Protein AF-A0A2Z4VC44-F1 (afdb_monomer_lite)

Secondary structure (DSSP, 8-state):
---------------------------------------S-----TTTTTTSTTSS----------BHHHH--SSSS-B-SS--TT-TTS-PPPPPPPPHHHHHHHHHT-STT----HHHHHHHHHSTTTHHHHHHHHHHTTT-SSSTT--HHHHHHHHHHHHHHTSHHIIIII-EE-SS-EE---BHHHHHHHHHTTSEEE--TT-SBTT-TTS---EEEEPTTS-EEE-S-S----B-S-HHHHHHHHHHHHHHHGGG--SSS-EEEEEE-TTS-EEEEEEETTEEEEEEE---SS---TTS--GGGGBSSHHHHTTS------

Sequence (326 aa):
MFLEIIMRASNITTLISVFCACAGAHPFLALSGAADNPSSGDRYTLGEDMLEKGKEGGNANVLATLHVNDCRHGNAGFNPFFKTEADDMCKLPHAPQMRKFDEAILGMCGDWGYIPSERDFLNVLDGSYATGAAQRIYDELNHEVFTADADFALFKEELAELWFGGNGAANVFCGVPSSEELRGMHFYGRYLEAQDKQWAGRNYDGLENADDWDFAPSIRFVIPGGGVSVSNKEEVEVDFSHADDIIIRATKAYKGLAPNLLYDEGKLCFYKSDDGHVYALVAAKDAIITFYPTMAPDPICASGANTVQCDCMNYLEGGKPTLRGH

Radius of gyration: 25.6 Å; chains: 1; bounding box: 107×71×58 Å

Structure (mmCIF, N/CA/C/O backbone):
data_AF-A0A2Z4VC44-F1
#
_entry.id   AF-A0A2Z4VC44-F1
#
loop_
_atom_site.group_PDB
_atom_site.id
_atom_site.type_symbol
_atom_site.label_atom_id
_atom_site.label_alt_id
_atom_site.label_comp_id
_atom_site.label_asym_id
_atom_site.label_entity_id
_atom_site.label_seq_id
_atom_site.pdbx_PDB_ins_code
_atom_site.Cartn_x
_atom_site.Cartn_y
_atom_site.Cartn_z
_atom_site.occupancy
_atom_site.B_iso_or_equiv
_atom_site.auth_seq_id
_atom_site.auth_comp_id
_atom_site.auth_asym_id
_atom_site.auth_atom_id
_atom_site.pdbx_PDB_model_num
ATOM 1 N N . MET A 1 1 ? -64.382 -21.518 -5.098 1.00 40.00 1 MET A N 1
ATOM 2 C CA . MET A 1 1 ? -64.003 -21.967 -6.454 1.00 40.00 1 MET A CA 1
ATOM 3 C C . MET A 1 1 ? -62.512 -22.301 -6.351 1.00 40.00 1 MET A C 1
ATOM 5 O O . MET A 1 1 ? -61.722 -21.376 -6.350 1.00 40.00 1 MET A O 1
ATOM 9 N N . PHE A 1 2 ? -62.125 -23.454 -5.776 1.00 32.41 2 PHE A N 1
ATOM 10 C CA . PHE A 1 2 ? -61.916 -24.767 -6.441 1.00 32.41 2 PHE A CA 1
ATOM 11 C C . PHE A 1 2 ? -61.133 -24.582 -7.760 1.00 32.41 2 PHE A C 1
ATOM 13 O O . PHE A 1 2 ? -61.608 -23.827 -8.595 1.00 32.41 2 PHE A O 1
ATOM 20 N N . LEU A 1 3 ? -59.966 -25.176 -8.038 1.00 34.38 3 LEU A N 1
ATOM 21 C CA . LEU A 1 3 ? -59.409 -26.492 -7.692 1.00 34.38 3 LEU A CA 1
ATOM 22 C C . LEU A 1 3 ? -57.897 -26.519 -8.067 1.00 34.38 3 LEU A C 1
ATOM 24 O O . LEU A 1 3 ? -57.489 -25.826 -8.997 1.00 34.38 3 LEU A O 1
ATOM 28 N N . GLU A 1 4 ? -57.107 -27.339 -7.366 1.00 43.75 4 GLU A N 1
ATOM 29 C CA . GLU A 1 4 ? -55.752 -27.830 -7.710 1.00 43.75 4 GLU A CA 1
ATOM 30 C C . GLU A 1 4 ? -55.694 -28.672 -9.006 1.00 43.75 4 GLU A C 1
ATOM 32 O O . GLU A 1 4 ? -56.692 -29.323 -9.290 1.00 43.75 4 GLU A O 1
ATOM 37 N N . ILE A 1 5 ? -54.512 -28.789 -9.658 1.00 41.84 5 ILE A N 1
ATOM 38 C CA . ILE A 1 5 ? -53.920 -29.996 -10.332 1.00 41.84 5 ILE A CA 1
ATOM 39 C C . ILE A 1 5 ? -52.384 -29.745 -10.429 1.00 41.84 5 ILE A C 1
ATOM 41 O O . ILE A 1 5 ? -51.995 -28.719 -10.975 1.00 41.84 5 ILE A O 1
ATOM 45 N N . ILE A 1 6 ? -51.454 -30.434 -9.738 1.00 36.91 6 ILE A N 1
ATOM 46 C CA . ILE A 1 6 ? -50.872 -31.807 -9.811 1.00 36.91 6 ILE A CA 1
ATOM 47 C C . ILE A 1 6 ? -49.852 -32.085 -10.954 1.00 36.91 6 ILE A C 1
ATOM 49 O O . ILE A 1 6 ? -50.203 -32.182 -12.122 1.00 36.91 6 ILE A O 1
ATOM 53 N N . MET A 1 7 ? -48.596 -32.307 -10.515 1.00 32.81 7 MET A N 1
ATOM 54 C CA . MET A 1 7 ? -47.512 -33.251 -10.903 1.00 32.81 7 MET A CA 1
ATOM 55 C C . MET A 1 7 ? -47.428 -33.935 -12.291 1.00 32.81 7 MET A C 1
ATOM 57 O O . MET A 1 7 ? -48.369 -34.603 -12.709 1.00 32.81 7 MET A O 1
ATOM 61 N N . ARG A 1 8 ? -46.188 -34.017 -12.829 1.00 30.70 8 ARG A N 1
ATOM 62 C CA . ARG A 1 8 ? -45.340 -35.235 -13.081 1.00 30.70 8 ARG A CA 1
ATOM 63 C C . ARG A 1 8 ? -44.176 -34.867 -14.036 1.00 30.70 8 ARG A C 1
ATOM 65 O O . ARG A 1 8 ? -44.416 -34.204 -15.030 1.00 30.70 8 ARG A O 1
ATOM 72 N N . ALA A 1 9 ? -42.893 -35.057 -13.711 1.00 31.06 9 ALA A N 1
ATOM 73 C CA . ALA A 1 9 ? -42.090 -36.279 -13.514 1.00 31.06 9 ALA A CA 1
ATOM 74 C C . ALA A 1 9 ? -41.486 -36.887 -14.811 1.00 31.06 9 ALA A C 1
ATOM 76 O O . ALA A 1 9 ? -42.209 -37.417 -15.646 1.00 31.06 9 ALA A O 1
ATOM 77 N N . SER A 1 10 ? -40.141 -36.875 -14.842 1.00 33.38 10 SER A N 1
ATOM 78 C CA . SER A 1 10 ? -39.202 -37.922 -15.308 1.00 33.38 10 SER A CA 1
ATOM 79 C C . SER A 1 10 ? -38.937 -38.170 -16.804 1.00 33.38 10 SER A C 1
ATOM 81 O O . SER A 1 10 ? -39.806 -38.635 -17.531 1.00 33.38 10 SER A O 1
ATOM 83 N N . ASN A 1 11 ? -37.666 -37.994 -17.208 1.00 33.44 11 ASN A N 1
ATOM 84 C CA . ASN A 1 11 ? -36.742 -39.027 -17.748 1.00 33.44 11 ASN A CA 1
ATOM 85 C C . ASN A 1 11 ? -35.469 -38.324 -18.275 1.00 33.44 11 ASN A C 1
ATOM 87 O O . ASN A 1 11 ? -35.548 -37.505 -19.179 1.00 33.44 11 ASN A O 1
ATOM 91 N N . ILE A 1 12 ? -34.316 -38.408 -17.600 1.00 36.62 12 ILE A N 1
ATOM 92 C CA . ILE A 1 12 ? -33.293 -39.474 -17.685 1.00 36.62 12 ILE A CA 1
ATOM 93 C C . ILE A 1 12 ? -32.890 -39.788 -19.132 1.00 36.62 12 ILE A C 1
ATOM 95 O O . ILE A 1 12 ? -33.549 -40.579 -19.800 1.00 36.62 12 ILE A O 1
ATOM 99 N N . THR A 1 13 ? -31.732 -39.284 -19.569 1.00 38.16 13 THR A N 1
ATOM 100 C CA . THR A 1 13 ? -30.778 -40.106 -20.328 1.00 38.16 13 THR A CA 1
ATOM 101 C C . THR A 1 13 ? -29.345 -39.643 -20.074 1.00 38.16 13 THR A C 1
ATOM 103 O O . THR A 1 13 ? -28.962 -38.504 -20.319 1.00 38.16 13 THR A O 1
ATOM 106 N N . THR A 1 14 ? -28.594 -40.584 -19.527 1.00 35.16 14 THR A N 1
ATOM 107 C CA . THR A 1 14 ? -27.170 -40.626 -19.222 1.00 35.16 14 THR A CA 1
ATOM 108 C C . THR A 1 14 ? -26.298 -40.407 -20.460 1.00 35.16 14 THR A C 1
ATOM 110 O O . THR A 1 14 ? -26.539 -41.034 -21.489 1.00 35.16 14 THR A O 1
ATOM 113 N N . LEU A 1 15 ? -25.212 -39.640 -20.329 1.00 35.59 15 LEU A N 1
ATOM 114 C CA . LEU A 1 15 ? -24.032 -39.807 -21.177 1.00 35.59 15 LEU A CA 1
ATOM 115 C C . LEU A 1 15 ? -22.769 -39.732 -20.317 1.00 35.59 15 LEU A C 1
ATOM 117 O O . LEU A 1 15 ? -22.448 -38.725 -19.693 1.00 35.59 15 LEU A O 1
ATOM 121 N N . ILE A 1 16 ? -22.131 -40.895 -20.251 1.00 34.81 16 ILE A N 1
ATOM 122 C CA . ILE A 1 16 ? -20.840 -41.200 -19.652 1.00 34.81 16 ILE A CA 1
ATOM 123 C C . ILE A 1 16 ? -19.754 -40.676 -20.591 1.00 34.81 16 ILE A C 1
ATOM 125 O O . ILE A 1 16 ? -19.719 -41.078 -21.751 1.00 34.81 16 ILE A O 1
ATOM 129 N N . SER A 1 17 ? -18.819 -39.885 -20.074 1.00 32.94 17 SER A N 1
ATOM 130 C CA . SER A 1 17 ? -17.450 -39.830 -20.603 1.00 32.94 17 SER A CA 1
ATOM 131 C C . SER A 1 17 ? -16.519 -39.267 -19.529 1.00 32.94 17 SER A C 1
ATOM 133 O O . SER A 1 17 ? -16.671 -38.130 -19.105 1.00 32.94 17 SER A O 1
ATOM 135 N N . VAL A 1 18 ? -15.783 -40.158 -18.864 1.00 34.31 18 VAL A N 1
ATOM 136 C CA . VAL A 1 18 ? -14.348 -40.442 -19.074 1.00 34.31 18 VAL A CA 1
ATOM 137 C C . VAL A 1 18 ? -13.471 -39.527 -18.215 1.00 34.31 18 VAL A C 1
ATOM 139 O O . VAL A 1 18 ? -13.274 -38.348 -18.484 1.00 34.31 18 VAL A O 1
ATOM 142 N N . PHE A 1 19 ? -12.949 -40.156 -17.163 1.00 31.17 19 PHE A N 1
ATOM 143 C CA . PHE A 1 19 ? -11.840 -39.717 -16.331 1.00 31.17 19 PHE A CA 1
ATOM 144 C C . PHE A 1 19 ? -10.609 -39.383 -17.179 1.00 31.17 19 PHE A C 1
ATOM 146 O O . PHE A 1 19 ? -10.161 -40.214 -17.967 1.00 31.17 19 PHE A O 1
ATOM 153 N N . CYS A 1 20 ? -9.987 -38.237 -16.908 1.00 29.16 20 CYS A N 1
ATOM 154 C CA . CYS A 1 20 ? -8.555 -38.067 -17.112 1.00 29.16 20 CYS A CA 1
ATOM 155 C C . CYS A 1 20 ? -7.969 -37.468 -15.832 1.00 29.16 20 CYS A C 1
ATOM 157 O O . CYS A 1 20 ? -8.062 -36.271 -15.575 1.00 29.16 20 CYS A O 1
ATOM 159 N N . ALA A 1 21 ? -7.439 -38.353 -14.991 1.00 30.67 21 ALA A N 1
ATOM 160 C CA . ALA A 1 21 ? -6.646 -38.007 -13.828 1.00 30.67 21 ALA A CA 1
ATOM 161 C C . ALA A 1 21 ? -5.206 -37.753 -14.289 1.00 30.67 21 ALA A C 1
ATOM 163 O O . ALA A 1 21 ? -4.555 -38.669 -14.785 1.00 30.67 21 ALA A O 1
ATOM 164 N N . CYS A 1 22 ? -4.704 -36.537 -14.087 1.00 30.64 22 CYS A N 1
ATOM 165 C CA . CYS A 1 22 ? -3.271 -36.271 -14.057 1.00 30.64 22 CYS A CA 1
ATOM 166 C C . CYS A 1 22 ? -2.916 -35.818 -12.644 1.00 30.64 22 CYS A C 1
ATOM 168 O O . CYS A 1 22 ? -3.163 -34.684 -12.244 1.00 30.64 22 CYS A O 1
ATOM 170 N N . ALA A 1 23 ? -2.378 -36.771 -11.888 1.00 30.30 23 ALA A N 1
ATOM 171 C CA . ALA A 1 23 ? -1.685 -36.545 -10.639 1.00 30.30 23 ALA A CA 1
ATOM 172 C C . ALA A 1 23 ? -0.322 -35.903 -10.939 1.00 30.30 23 ALA A C 1
ATOM 174 O O . ALA A 1 23 ? 0.477 -36.465 -11.684 1.00 30.30 23 ALA A O 1
ATOM 175 N N . GLY A 1 24 ? -0.062 -34.745 -10.339 1.00 28.56 24 GLY A N 1
ATOM 176 C CA . GLY A 1 24 ? 1.248 -34.106 -10.288 1.00 28.56 24 GLY A CA 1
ATOM 177 C C . GLY A 1 24 ? 1.549 -33.742 -8.842 1.00 28.56 24 GLY A C 1
ATOM 178 O O . GLY A 1 24 ? 1.269 -32.633 -8.406 1.00 28.56 24 GLY A O 1
ATOM 179 N N . ALA A 1 25 ? 2.040 -34.716 -8.080 1.00 29.72 25 ALA A N 1
ATOM 180 C CA . ALA A 1 25 ? 2.534 -34.512 -6.728 1.00 29.72 25 ALA A CA 1
ATOM 181 C C . ALA A 1 25 ? 3.952 -33.925 -6.794 1.00 29.72 25 ALA A C 1
ATOM 183 O O . ALA A 1 25 ? 4.864 -34.582 -7.293 1.00 29.72 25 ALA A O 1
ATOM 184 N N . HIS A 1 26 ? 4.147 -32.722 -6.254 1.00 30.89 26 HIS A N 1
ATOM 185 C CA . HIS A 1 26 ? 5.466 -32.215 -5.880 1.00 30.89 26 HIS A CA 1
ATOM 186 C C . HIS A 1 26 ? 5.566 -32.199 -4.349 1.00 30.89 26 HIS A C 1
ATOM 188 O O . HIS A 1 26 ? 4.771 -31.517 -3.702 1.00 30.89 26 HIS A O 1
ATOM 194 N N . PRO A 1 27 ? 6.512 -32.935 -3.741 1.00 33.22 27 PRO A N 1
ATOM 195 C CA . PRO A 1 27 ? 6.780 -32.817 -2.320 1.00 33.22 27 PRO A CA 1
ATOM 196 C C . PRO A 1 27 ? 7.730 -31.635 -2.094 1.00 33.22 27 PRO A C 1
ATOM 198 O O . PRO A 1 27 ? 8.921 -31.728 -2.383 1.00 33.22 27 PRO A O 1
ATOM 201 N N . PHE A 1 28 ? 7.218 -30.525 -1.559 1.00 29.72 28 PHE A N 1
ATOM 202 C CA . PHE A 1 28 ? 8.073 -29.532 -0.912 1.00 29.72 28 PHE A CA 1
ATOM 203 C C . PHE A 1 28 ? 8.353 -30.001 0.517 1.00 29.72 28 PHE A C 1
ATOM 205 O O . PHE A 1 28 ? 7.490 -29.974 1.394 1.00 29.72 28 PHE A O 1
ATOM 212 N N . LEU A 1 29 ? 9.574 -30.489 0.727 1.00 29.81 29 LEU A N 1
ATOM 213 C CA . LEU A 1 29 ? 10.145 -30.728 2.046 1.00 29.81 29 LEU A CA 1
ATOM 214 C C . LEU A 1 29 ? 10.390 -29.375 2.721 1.00 29.81 29 LEU A C 1
ATOM 216 O O . LEU A 1 29 ? 11.292 -28.634 2.337 1.00 29.81 29 LEU A O 1
ATOM 220 N N . ALA A 1 30 ? 9.587 -29.067 3.737 1.00 29.94 30 ALA A N 1
ATOM 221 C CA . ALA A 1 30 ? 9.857 -27.992 4.677 1.00 29.94 30 ALA A CA 1
ATOM 222 C C . ALA A 1 30 ? 10.962 -28.440 5.647 1.00 29.94 30 ALA A C 1
ATOM 224 O O . ALA A 1 30 ? 10.746 -29.301 6.499 1.00 29.94 30 ALA A O 1
ATOM 225 N N . LEU A 1 31 ? 12.153 -27.858 5.512 1.00 28.47 31 LEU A N 1
ATOM 226 C CA . LEU A 1 31 ? 13.179 -27.877 6.552 1.00 28.47 31 LEU A CA 1
ATOM 227 C C . LEU A 1 31 ? 12.937 -26.676 7.470 1.00 28.47 31 LEU A C 1
ATOM 229 O O . LEU A 1 31 ? 13.117 -25.525 7.081 1.00 28.47 31 LEU A O 1
ATOM 233 N N . SER A 1 32 ? 12.498 -26.964 8.693 1.00 30.59 32 SER A N 1
ATOM 234 C CA . SER A 1 32 ? 12.412 -26.010 9.794 1.00 30.59 32 SER A CA 1
ATOM 235 C C . SER A 1 32 ? 13.821 -25.677 10.296 1.00 30.59 32 SER A C 1
ATOM 237 O O . SER A 1 32 ? 14.414 -26.452 11.047 1.00 30.59 32 SER A O 1
ATOM 239 N N . GLY A 1 33 ? 14.354 -24.532 9.878 1.00 28.00 33 GLY A N 1
ATOM 240 C CA . GLY A 1 33 ? 15.462 -23.860 10.550 1.00 28.00 33 GLY A CA 1
ATOM 241 C C . GLY A 1 33 ? 14.900 -22.741 11.418 1.00 28.00 33 GLY A C 1
ATOM 242 O O . GLY A 1 33 ? 14.185 -21.879 10.912 1.00 28.00 33 GLY A O 1
ATOM 243 N N . ALA A 1 34 ? 15.176 -22.786 12.720 1.00 31.20 34 ALA A N 1
ATOM 244 C CA . ALA A 1 34 ? 14.928 -21.677 13.629 1.00 31.20 34 ALA A CA 1
ATOM 245 C C . ALA A 1 34 ? 15.697 -20.447 13.123 1.00 31.20 34 ALA A C 1
ATOM 247 O O . ALA A 1 34 ? 16.911 -20.520 12.948 1.00 31.20 34 ALA A O 1
ATOM 248 N N . ALA A 1 35 ? 14.983 -19.358 12.841 1.00 28.44 35 ALA A N 1
ATOM 249 C CA . ALA A 1 35 ? 15.584 -18.074 12.520 1.00 28.44 35 ALA A CA 1
ATOM 250 C C . ALA A 1 35 ? 15.482 -17.187 13.757 1.00 28.44 35 ALA A C 1
ATOM 252 O O . ALA A 1 35 ? 14.385 -16.879 14.231 1.00 28.44 35 ALA A O 1
ATOM 253 N N . ASP A 1 36 ? 16.650 -16.845 14.285 1.00 28.52 36 ASP A N 1
ATOM 254 C CA . ASP A 1 36 ? 16.833 -15.859 15.332 1.00 28.52 36 ASP A CA 1
ATOM 255 C C . ASP A 1 36 ? 16.303 -14.496 14.872 1.00 28.52 36 ASP A C 1
ATOM 257 O O . ASP A 1 36 ? 16.460 -14.090 13.722 1.00 28.52 36 ASP A O 1
ATOM 261 N N . ASN A 1 37 ? 15.646 -13.812 15.801 1.00 30.12 37 ASN A N 1
ATOM 262 C CA . ASN A 1 37 ? 15.009 -12.515 15.635 1.00 30.12 37 ASN A CA 1
ATOM 263 C C . ASN A 1 37 ? 16.099 -11.419 15.632 1.00 30.12 37 ASN A C 1
ATOM 265 O O . ASN A 1 37 ? 16.714 -11.219 16.686 1.00 30.12 37 ASN A O 1
ATOM 269 N N . PRO A 1 38 ? 16.389 -10.704 14.526 1.00 34.31 38 PRO A N 1
ATOM 270 C CA . PRO A 1 38 ? 17.278 -9.556 14.589 1.00 34.31 38 PRO A CA 1
ATOM 271 C C . PRO A 1 38 ? 16.508 -8.349 15.129 1.00 34.31 38 PRO A C 1
ATOM 273 O O . PRO A 1 38 ? 15.389 -8.048 14.716 1.00 34.31 38 PRO A O 1
ATOM 276 N N . SER A 1 39 ? 17.123 -7.674 16.096 1.00 28.97 39 SER A N 1
ATOM 277 C CA . SER A 1 39 ? 16.598 -6.479 16.743 1.00 28.97 39 SER A CA 1
ATOM 278 C C . SER A 1 39 ? 16.346 -5.348 15.748 1.00 28.97 39 SER A C 1
ATOM 280 O O . SER A 1 39 ? 17.209 -5.033 14.932 1.00 28.97 39 SER A O 1
ATOM 282 N N . SER A 1 40 ? 15.206 -4.682 15.919 1.00 35.50 40 SER A N 1
ATOM 283 C CA . SER A 1 40 ? 14.888 -3.343 15.419 1.00 35.50 40 SER A CA 1
ATOM 284 C C . SER A 1 40 ? 16.098 -2.398 15.493 1.00 35.50 40 SER A C 1
ATOM 286 O O . SER A 1 40 ? 16.564 -2.104 16.599 1.00 35.50 40 SER A O 1
ATOM 288 N N . GLY A 1 41 ? 16.607 -1.909 14.358 1.00 31.69 41 GLY A N 1
ATOM 289 C CA . GLY A 1 41 ? 17.767 -1.014 14.399 1.00 31.69 41 GLY A CA 1
ATOM 290 C C . GLY A 1 41 ? 18.224 -0.327 13.113 1.00 31.69 41 GLY A C 1
ATOM 291 O O . GLY A 1 41 ? 18.902 0.690 13.236 1.00 31.69 41 GLY A O 1
ATOM 292 N N . ASP A 1 42 ? 17.848 -0.783 11.917 1.00 29.92 42 ASP A N 1
ATOM 293 C CA . ASP A 1 42 ? 18.372 -0.170 10.690 1.00 29.92 42 ASP A CA 1
ATOM 294 C C . ASP A 1 42 ? 17.500 1.007 10.237 1.00 29.92 42 ASP A C 1
ATOM 296 O O . ASP A 1 42 ? 16.464 0.866 9.588 1.00 29.92 42 ASP A O 1
ATOM 300 N N . ARG A 1 43 ? 17.933 2.206 10.644 1.00 35.62 43 ARG A N 1
ATOM 301 C CA . ARG A 1 43 ? 17.433 3.493 10.155 1.00 35.62 43 ARG A CA 1
ATOM 302 C C . ARG A 1 43 ? 17.879 3.680 8.706 1.00 35.62 43 ARG A C 1
ATOM 304 O O . ARG A 1 43 ? 19.056 3.917 8.455 1.00 35.62 43 ARG A O 1
ATOM 311 N N . TYR A 1 44 ? 16.943 3.642 7.766 1.00 36.53 44 TYR A N 1
ATOM 312 C CA . TYR A 1 44 ? 17.177 4.116 6.404 1.00 36.53 44 TYR A CA 1
ATOM 313 C C . TYR A 1 44 ? 16.887 5.619 6.331 1.00 36.53 44 TYR A C 1
ATOM 315 O O . TYR A 1 44 ? 15.786 6.033 5.989 1.00 36.53 44 TYR A O 1
ATOM 323 N N . THR A 1 45 ? 17.875 6.454 6.655 1.00 34.19 45 THR A N 1
ATOM 324 C CA . THR A 1 45 ? 17.879 7.864 6.243 1.00 34.19 45 THR A CA 1
ATOM 325 C C . THR A 1 45 ? 18.623 7.963 4.914 1.00 34.19 45 THR A C 1
ATOM 327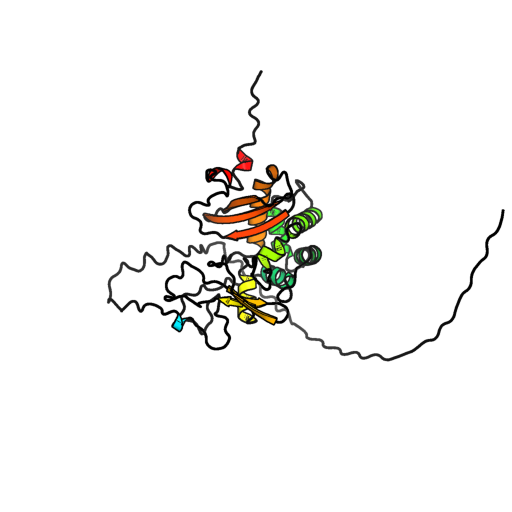 O O . THR A 1 45 ? 19.844 8.063 4.860 1.00 34.19 45 THR A O 1
ATOM 330 N N . LEU A 1 46 ? 17.874 7.932 3.810 1.00 39.94 46 LEU A N 1
ATOM 331 C CA . LEU A 1 46 ? 18.403 7.995 2.439 1.00 39.94 46 LEU A CA 1
ATOM 332 C C . LEU A 1 46 ? 19.118 9.321 2.084 1.00 39.94 46 LEU A C 1
ATOM 334 O O . LEU A 1 46 ? 19.644 9.434 0.984 1.00 39.94 46 LEU A O 1
ATOM 338 N N . GLY A 1 47 ? 19.178 10.305 2.994 1.00 36.22 47 GLY A N 1
ATOM 339 C CA . GLY A 1 47 ? 19.719 11.643 2.714 1.00 36.22 47 GLY A CA 1
ATOM 340 C C . GLY A 1 47 ? 20.990 12.066 3.468 1.00 36.22 47 GLY A C 1
ATOM 341 O O . GLY A 1 47 ? 21.690 12.954 2.989 1.00 36.22 47 GLY A O 1
ATOM 342 N N . GLU A 1 48 ? 21.331 11.479 4.622 1.00 36.75 48 GLU A N 1
ATOM 343 C CA . GLU A 1 48 ? 22.398 12.045 5.482 1.00 36.75 48 GLU A CA 1
ATOM 344 C C . GLU A 1 48 ? 23.770 11.369 5.318 1.00 36.75 48 GLU A C 1
ATOM 346 O O . GLU A 1 48 ? 24.803 12.032 5.423 1.00 36.75 48 GLU A O 1
ATOM 351 N N . ASP A 1 49 ? 23.808 10.085 4.956 1.00 36.69 49 ASP A N 1
ATOM 352 C CA . ASP A 1 49 ? 25.046 9.285 4.956 1.00 36.69 49 ASP A CA 1
ATOM 353 C C . ASP A 1 49 ? 26.012 9.618 3.790 1.00 36.69 49 ASP A C 1
ATOM 355 O O . ASP A 1 49 ? 27.156 9.157 3.738 1.00 36.69 49 ASP A O 1
ATOM 359 N N . MET A 1 50 ? 25.584 10.463 2.841 1.00 40.88 50 MET A N 1
ATOM 360 C CA . MET A 1 50 ? 26.396 10.877 1.686 1.00 40.88 50 MET A CA 1
ATOM 361 C C . MET A 1 50 ? 27.189 12.173 1.909 1.00 40.88 50 MET A C 1
ATOM 363 O O . MET A 1 50 ? 28.180 12.403 1.213 1.00 40.88 50 MET A O 1
ATOM 367 N N . LEU A 1 51 ? 26.815 13.009 2.885 1.00 39.06 51 LEU A N 1
ATOM 368 C CA . LEU A 1 51 ? 27.465 14.309 3.109 1.00 39.06 51 LEU A CA 1
ATOM 369 C C . LEU A 1 51 ? 28.717 14.234 4.000 1.00 39.06 51 LEU A C 1
ATOM 371 O O . LEU A 1 51 ? 29.557 15.135 3.945 1.00 39.06 51 LEU A O 1
ATOM 375 N N . GLU A 1 52 ? 28.905 13.159 4.773 1.00 37.66 52 GLU A N 1
ATOM 376 C CA . GLU A 1 52 ? 30.040 13.051 5.704 1.00 37.66 52 GLU A CA 1
ATOM 377 C C . GLU A 1 52 ? 31.316 12.433 5.104 1.00 37.66 52 GLU A C 1
ATOM 379 O O . GLU A 1 52 ? 32.416 12.730 5.572 1.00 37.66 52 GLU A O 1
ATOM 384 N N . LYS A 1 53 ? 31.234 11.669 4.005 1.00 42.72 53 LYS A N 1
ATOM 385 C CA . LYS A 1 53 ? 32.419 11.019 3.397 1.00 42.72 53 LYS A CA 1
ATOM 386 C C . LYS A 1 53 ? 33.293 11.931 2.521 1.00 42.72 53 LYS A C 1
ATOM 388 O O . LYS A 1 53 ? 34.300 11.480 1.984 1.00 42.72 53 LYS A O 1
ATOM 393 N N . GLY A 1 54 ? 32.963 13.218 2.400 1.00 41.38 54 GLY A N 1
ATOM 394 C CA . GLY A 1 54 ? 33.695 14.181 1.564 1.00 41.38 54 GLY A CA 1
ATOM 395 C C . GLY A 1 54 ? 34.853 14.936 2.234 1.00 41.38 54 GLY A C 1
ATOM 396 O O . GLY A 1 54 ? 35.417 15.828 1.602 1.00 41.38 54 GLY A O 1
ATOM 397 N N . LYS A 1 55 ? 35.199 14.660 3.502 1.00 42.88 55 LYS A N 1
ATOM 398 C CA . LYS A 1 55 ? 36.133 15.514 4.272 1.00 42.88 55 LYS A CA 1
ATOM 399 C C . LYS A 1 55 ? 37.504 14.932 4.614 1.00 42.88 55 LYS A C 1
ATOM 401 O O . LYS A 1 55 ? 38.313 15.664 5.180 1.00 42.88 55 LYS A O 1
ATOM 406 N N . GLU A 1 56 ? 37.834 13.706 4.219 1.00 42.34 56 GLU A N 1
ATOM 407 C CA . GLU A 1 56 ? 39.179 13.163 4.457 1.00 42.34 56 GLU A CA 1
ATOM 408 C C . GLU A 1 56 ? 39.960 13.011 3.147 1.00 42.34 56 GLU A C 1
ATOM 410 O O . GLU A 1 56 ? 39.562 12.314 2.218 1.00 42.34 56 GLU A O 1
ATOM 415 N N . GLY A 1 57 ? 41.047 13.780 3.047 1.00 49.78 57 GLY A N 1
ATOM 416 C CA . GLY A 1 57 ? 41.753 14.070 1.806 1.00 49.78 57 GLY A CA 1
ATOM 417 C C . GLY A 1 57 ? 42.414 12.867 1.134 1.00 49.78 57 GLY A C 1
ATOM 418 O O . GLY A 1 57 ? 43.176 12.124 1.745 1.00 49.78 57 GLY A O 1
ATOM 419 N N . GLY A 1 58 ? 42.213 12.766 -0.180 1.00 40.97 58 GLY A N 1
ATOM 420 C CA . GLY A 1 58 ? 42.990 11.892 -1.052 1.00 40.97 58 GLY A CA 1
ATOM 421 C C . GLY A 1 58 ? 42.440 11.876 -2.475 1.00 40.97 58 GLY A C 1
ATOM 422 O O . GLY A 1 58 ? 41.404 11.278 -2.709 1.00 40.97 58 GLY A O 1
ATOM 423 N N . ASN A 1 59 ? 43.166 12.512 -3.403 1.00 38.41 59 ASN A N 1
ATOM 424 C CA . ASN A 1 59 ? 42.942 12.565 -4.856 1.00 38.41 59 ASN A CA 1
ATOM 425 C C . ASN A 1 59 ? 41.537 12.977 -5.328 1.00 38.41 59 ASN A C 1
ATOM 427 O O . ASN A 1 59 ? 40.569 12.233 -5.223 1.00 38.41 59 ASN A O 1
ATOM 431 N N . ALA A 1 60 ? 41.476 14.131 -5.999 1.00 41.94 60 ALA A N 1
ATOM 432 C CA . ALA A 1 60 ? 40.378 14.504 -6.882 1.00 41.94 60 ALA A CA 1
ATOM 433 C C . ALA A 1 60 ? 40.335 13.543 -8.085 1.00 41.94 60 ALA A C 1
ATOM 435 O O . ALA A 1 60 ? 40.752 13.877 -9.193 1.00 41.94 60 ALA A O 1
ATOM 436 N N . ASN A 1 61 ? 39.877 12.315 -7.849 1.00 40.72 61 ASN A N 1
ATOM 437 C CA . ASN A 1 61 ? 39.336 11.486 -8.903 1.00 40.72 61 ASN A CA 1
ATOM 438 C C . ASN A 1 61 ? 38.101 12.211 -9.422 1.00 40.72 61 ASN A C 1
ATOM 440 O O . ASN A 1 61 ? 37.225 12.606 -8.655 1.00 40.72 61 ASN A O 1
ATOM 444 N N . VAL A 1 62 ? 38.098 12.422 -10.731 1.00 40.66 62 VAL A N 1
ATOM 445 C CA . VAL A 1 62 ? 36.966 12.892 -11.518 1.00 40.66 62 VAL A CA 1
ATOM 446 C C . VAL A 1 62 ? 35.710 12.184 -11.006 1.00 40.66 62 VAL A C 1
ATOM 448 O O . VAL A 1 62 ? 35.581 10.972 -11.163 1.00 40.66 62 VAL A O 1
ATOM 451 N N . LEU A 1 63 ? 34.812 12.932 -10.358 1.00 45.81 63 LEU A N 1
ATOM 452 C CA . LEU A 1 63 ? 33.420 12.533 -10.181 1.00 45.81 63 LEU A CA 1
ATOM 453 C C . LEU A 1 63 ? 32.866 12.407 -11.598 1.00 45.81 63 LEU A C 1
ATOM 455 O O . LEU A 1 63 ? 32.503 13.404 -12.218 1.00 45.81 63 LEU A O 1
ATOM 459 N N . ALA A 1 64 ? 32.950 11.205 -12.163 1.00 50.97 64 ALA A N 1
ATOM 460 C CA . ALA A 1 64 ? 32.344 10.909 -13.443 1.00 50.97 64 ALA A CA 1
ATOM 461 C C . ALA A 1 64 ? 30.841 11.131 -13.265 1.00 50.97 64 ALA A C 1
ATOM 463 O O . ALA A 1 64 ? 30.201 10.417 -12.495 1.00 50.97 64 ALA A O 1
ATOM 464 N N . THR A 1 65 ? 30.316 12.175 -13.907 1.00 55.03 65 THR A N 1
ATOM 465 C CA . THR A 1 65 ? 28.877 12.405 -14.029 1.00 55.03 65 THR A CA 1
ATOM 466 C C . THR A 1 65 ? 28.254 11.132 -14.577 1.00 55.03 65 THR A C 1
ATOM 468 O O . THR A 1 65 ? 28.684 10.640 -15.623 1.00 55.03 65 THR A O 1
ATOM 471 N N . LEU A 1 66 ? 27.293 10.580 -13.845 1.00 54.88 66 LEU A N 1
ATOM 472 C CA . LEU A 1 66 ? 26.640 9.335 -14.215 1.00 54.88 66 LEU A CA 1
ATOM 473 C C . LEU A 1 66 ? 25.659 9.654 -15.342 1.00 54.88 66 LEU A C 1
ATOM 475 O O . LEU A 1 66 ? 24.693 10.401 -15.157 1.00 54.88 66 LEU A O 1
ATOM 479 N N . HIS A 1 67 ? 25.937 9.160 -16.548 1.00 62.94 67 HIS A N 1
ATOM 480 C CA . HIS A 1 67 ? 25.110 9.489 -17.700 1.00 62.94 67 HIS A CA 1
ATOM 481 C C . HIS A 1 67 ? 23.864 8.600 -17.687 1.00 62.94 67 HIS A C 1
ATOM 483 O O . HIS A 1 67 ? 23.955 7.404 -17.445 1.00 62.94 67 HIS A O 1
ATOM 489 N N . VAL A 1 68 ? 22.690 9.130 -18.048 1.00 62.81 68 VAL A N 1
ATOM 490 C CA . VAL A 1 68 ? 21.449 8.328 -18.205 1.00 62.81 68 VAL A CA 1
ATOM 491 C C . VAL A 1 68 ? 21.634 7.089 -19.084 1.00 62.81 68 VAL A C 1
ATOM 493 O O . VAL A 1 68 ? 20.980 6.068 -18.883 1.00 62.81 68 VAL A O 1
ATOM 496 N N . ASN A 1 69 ? 22.556 7.157 -20.041 1.00 67.88 69 ASN A N 1
ATOM 497 C CA . ASN A 1 69 ? 22.860 6.050 -20.936 1.00 67.88 69 ASN A CA 1
ATOM 498 C C . ASN A 1 69 ? 23.530 4.871 -20.219 1.00 67.88 69 ASN A C 1
ATOM 500 O O . ASN A 1 69 ? 23.396 3.748 -20.691 1.00 67.88 69 ASN A O 1
ATOM 504 N N . ASP A 1 70 ? 24.173 5.112 -19.077 1.00 68.88 70 ASP A N 1
ATOM 505 C CA . ASP A 1 70 ? 24.774 4.086 -18.225 1.00 68.88 70 ASP A CA 1
ATOM 506 C C . ASP A 1 70 ? 23.715 3.315 -17.419 1.00 68.88 70 ASP A C 1
ATOM 508 O O . ASP A 1 70 ? 23.969 2.190 -16.999 1.00 68.88 70 ASP A O 1
ATOM 512 N N . CYS A 1 71 ? 22.519 3.900 -17.251 1.00 71.25 71 CYS A N 1
ATOM 513 C CA . CYS A 1 71 ? 21.382 3.310 -16.533 1.00 71.25 71 CYS A CA 1
ATOM 514 C C . CYS A 1 71 ? 20.220 2.866 -17.407 1.00 71.25 71 CYS A C 1
ATOM 516 O O . CYS A 1 71 ? 19.225 2.329 -16.915 1.00 71.25 71 CYS A O 1
ATOM 518 N N . ARG A 1 72 ? 20.345 3.063 -18.717 1.00 72.00 72 ARG A N 1
ATOM 519 C CA . ARG A 1 72 ? 19.411 2.513 -19.687 1.00 72.00 72 ARG A CA 1
ATOM 520 C C . ARG A 1 72 ? 19.808 1.083 -20.010 1.00 72.00 72 ARG A C 1
ATOM 522 O O . ARG A 1 72 ? 20.739 0.843 -20.777 1.00 72.00 72 ARG A O 1
ATOM 529 N N . HIS A 1 73 ? 19.059 0.130 -19.472 1.00 66.00 73 HIS A N 1
ATOM 530 C CA . HIS A 1 73 ? 19.255 -1.276 -19.804 1.00 66.00 73 HIS A CA 1
ATOM 531 C C . HIS A 1 73 ? 18.585 -1.591 -21.150 1.00 66.00 73 HIS A C 1
ATOM 533 O O . HIS A 1 73 ? 17.425 -1.260 -21.398 1.00 66.00 73 HIS A O 1
ATOM 539 N N . GLY A 1 74 ? 19.373 -2.167 -22.063 1.00 53.69 74 GLY A N 1
ATOM 540 C CA . GLY A 1 74 ? 19.049 -2.312 -23.483 1.00 53.69 74 GLY A CA 1
ATOM 541 C C . GLY A 1 74 ? 17.782 -3.120 -23.805 1.00 53.69 74 GLY A C 1
ATOM 542 O O . GLY A 1 74 ? 17.358 -3.978 -23.045 1.00 53.69 74 GLY A O 1
ATOM 543 N N . ASN A 1 75 ? 17.227 -2.844 -24.992 1.00 52.31 75 ASN A N 1
ATOM 544 C CA . ASN A 1 75 ? 16.144 -3.487 -25.766 1.00 52.31 75 ASN A CA 1
ATOM 545 C C . ASN A 1 75 ? 14.810 -3.887 -25.091 1.00 52.31 75 ASN A C 1
ATOM 547 O O . ASN A 1 75 ? 13.806 -3.901 -25.800 1.00 52.31 75 ASN A O 1
ATOM 551 N N . ALA A 1 76 ? 14.748 -4.194 -23.792 1.00 56.66 76 ALA A N 1
ATOM 552 C CA . ALA A 1 76 ? 13.530 -4.644 -23.104 1.00 56.66 76 ALA A CA 1
ATOM 553 C C . ALA A 1 76 ? 12.568 -3.497 -22.744 1.00 56.66 76 ALA A C 1
ATOM 555 O O . ALA A 1 76 ? 11.403 -3.729 -22.438 1.00 56.66 76 ALA A O 1
ATOM 556 N N . GLY A 1 77 ? 13.034 -2.249 -22.816 1.00 77.75 77 GLY A N 1
ATOM 557 C CA . GLY A 1 77 ? 12.199 -1.062 -22.643 1.00 77.75 77 GLY A CA 1
ATOM 558 C C . GLY A 1 77 ? 11.807 -0.744 -21.199 1.00 77.75 77 GLY A C 1
ATOM 559 O O . GLY A 1 77 ? 11.294 0.344 -20.986 1.00 77.75 77 GLY A O 1
ATOM 560 N N . PHE A 1 78 ? 12.074 -1.606 -20.214 1.00 88.81 78 PHE A N 1
ATOM 561 C CA . PHE A 1 78 ? 11.791 -1.360 -18.795 1.00 88.81 78 PHE A CA 1
ATOM 562 C C . PHE A 1 78 ? 13.089 -1.321 -17.989 1.00 88.81 78 PHE A C 1
ATOM 564 O O . PHE A 1 78 ? 13.787 -2.327 -17.885 1.00 88.81 78 PHE A O 1
ATOM 571 N N . ASN A 1 79 ? 13.426 -0.162 -17.421 1.00 88.19 79 ASN A N 1
ATOM 572 C CA . ASN A 1 79 ? 14.616 -0.045 -16.580 1.00 88.19 79 ASN A CA 1
ATOM 573 C C . ASN A 1 79 ? 14.311 -0.494 -15.141 1.00 88.19 79 ASN A C 1
ATOM 575 O O . ASN A 1 79 ? 13.191 -0.281 -14.668 1.00 88.19 79 ASN A O 1
ATOM 579 N N . PRO A 1 80 ? 15.279 -1.086 -14.428 1.00 88.75 80 PRO A N 1
ATOM 580 C CA . PRO A 1 80 ? 15.059 -1.607 -13.084 1.00 88.75 80 PRO A CA 1
ATOM 581 C C . PRO A 1 80 ? 14.688 -0.506 -12.076 1.00 88.75 80 PRO A C 1
ATOM 583 O O . PRO A 1 80 ? 15.154 0.631 -12.150 1.00 88.75 80 PRO A O 1
ATOM 586 N N . PHE A 1 81 ? 13.847 -0.855 -11.104 1.00 88.62 81 PHE A N 1
ATOM 587 C CA . PHE A 1 81 ? 13.530 -0.025 -9.943 1.00 88.62 81 PHE A CA 1
ATOM 588 C C . PHE A 1 81 ? 14.592 -0.126 -8.847 1.00 88.62 81 PHE A C 1
ATOM 590 O O . PHE A 1 81 ? 14.889 0.888 -8.204 1.00 88.62 81 PHE A O 1
ATOM 597 N N . PHE A 1 82 ? 15.154 -1.325 -8.671 1.00 89.75 82 PHE A N 1
ATOM 598 C CA . PHE A 1 82 ? 16.113 -1.694 -7.632 1.00 89.75 82 PHE A CA 1
ATOM 599 C C . PHE A 1 82 ? 17.379 -2.290 -8.235 1.00 89.75 82 PHE A C 1
ATOM 601 O O . PHE A 1 82 ? 17.342 -2.846 -9.333 1.00 89.75 82 PHE A O 1
ATOM 608 N N . LYS A 1 83 ? 18.487 -2.216 -7.489 1.00 88.06 83 LYS A N 1
ATOM 609 C CA . LYS A 1 83 ? 19.762 -2.820 -7.892 1.00 88.06 83 LYS A CA 1
ATOM 610 C C . LYS A 1 83 ? 19.595 -4.295 -8.231 1.00 88.06 83 LYS A C 1
ATOM 612 O O . LYS A 1 83 ? 18.975 -5.045 -7.477 1.00 88.06 83 LYS A O 1
ATOM 617 N N . THR A 1 84 ? 20.225 -4.704 -9.324 1.00 81.06 84 THR A N 1
ATOM 618 C CA . THR A 1 84 ? 20.495 -6.108 -9.629 1.00 81.06 84 THR A CA 1
ATOM 619 C C . THR A 1 84 ? 21.998 -6.364 -9.525 1.00 81.06 84 THR A C 1
ATOM 621 O O . THR A 1 84 ? 22.792 -5.426 -9.570 1.00 81.06 84 THR A O 1
ATOM 624 N N . GLU A 1 85 ? 22.407 -7.630 -9.410 1.00 72.50 85 GLU A N 1
ATOM 625 C CA . GLU A 1 85 ? 23.827 -8.036 -9.377 1.00 72.50 85 GLU A CA 1
ATOM 626 C C . GLU A 1 85 ? 24.624 -7.576 -10.619 1.00 72.50 85 GLU A C 1
ATOM 628 O O . GLU A 1 85 ? 25.852 -7.610 -10.618 1.00 72.50 85 GLU A O 1
ATOM 633 N N . ALA A 1 86 ? 23.942 -7.166 -11.696 1.00 62.88 86 ALA A N 1
ATOM 634 C CA . ALA A 1 86 ? 24.553 -6.684 -12.931 1.00 62.88 86 ALA A CA 1
ATOM 635 C C . ALA A 1 86 ? 24.674 -5.145 -13.012 1.00 62.88 86 ALA A C 1
ATOM 637 O O . ALA A 1 86 ? 25.328 -4.649 -13.931 1.00 62.88 86 ALA A O 1
ATOM 638 N N . ASP A 1 87 ? 24.093 -4.396 -12.064 1.00 61.94 87 ASP A N 1
ATOM 639 C CA . ASP A 1 87 ? 23.809 -2.957 -12.213 1.00 61.94 87 ASP A CA 1
ATOM 640 C C . ASP A 1 87 ? 24.603 -2.078 -11.233 1.00 61.94 87 ASP A C 1
ATOM 642 O O . ASP A 1 87 ? 24.080 -1.124 -10.653 1.00 61.94 87 ASP A O 1
ATOM 646 N N . ASP A 1 88 ? 25.893 -2.373 -11.061 1.00 61.94 88 ASP A N 1
ATOM 647 C CA . ASP A 1 88 ? 26.785 -1.659 -10.129 1.00 61.94 88 ASP A CA 1
ATOM 648 C C . ASP A 1 88 ? 27.006 -0.177 -10.484 1.00 61.94 88 ASP A C 1
ATOM 650 O O . ASP A 1 88 ? 27.447 0.613 -9.647 1.00 61.94 88 ASP A O 1
ATOM 654 N N . MET A 1 89 ? 26.706 0.223 -11.723 1.00 64.00 89 MET A N 1
ATOM 655 C CA . MET A 1 89 ? 26.905 1.601 -12.174 1.00 64.00 89 MET A CA 1
ATOM 656 C C . MET A 1 89 ? 25.749 2.528 -11.795 1.00 64.00 89 MET A C 1
ATOM 658 O O . MET A 1 89 ? 25.974 3.718 -11.595 1.00 64.00 89 MET A O 1
ATOM 662 N N . CYS A 1 90 ? 24.534 2.010 -11.623 1.00 70.19 90 CYS A N 1
ATOM 663 C CA . CYS A 1 90 ? 23.382 2.839 -11.289 1.00 70.19 90 CYS A CA 1
ATOM 664 C C . CYS A 1 90 ? 23.205 2.919 -9.782 1.00 70.19 90 CYS A C 1
ATOM 666 O O . CYS A 1 90 ? 23.173 1.904 -9.089 1.00 70.19 90 CYS A O 1
ATOM 668 N N . LYS A 1 91 ? 23.036 4.137 -9.257 1.00 77.88 91 LYS A N 1
ATOM 669 C CA . LYS A 1 91 ? 22.777 4.409 -7.831 1.00 77.88 91 LYS A CA 1
ATOM 670 C C . LYS A 1 91 ? 21.375 3.944 -7.383 1.00 77.88 91 LYS A C 1
ATOM 672 O O . LYS A 1 91 ? 20.719 4.624 -6.608 1.00 77.88 91 LYS A O 1
ATOM 677 N N . LEU A 1 92 ? 20.903 2.795 -7.872 1.00 81.25 92 LEU A N 1
ATOM 678 C CA . LEU A 1 92 ? 19.615 2.204 -7.522 1.00 81.25 92 LEU A CA 1
ATOM 679 C C . LEU A 1 92 ? 19.576 1.833 -6.025 1.00 81.25 92 LEU A C 1
ATOM 681 O O . LEU A 1 92 ? 20.622 1.526 -5.444 1.00 81.25 92 LEU A O 1
ATOM 685 N N . PRO A 1 93 ? 18.411 1.836 -5.353 1.00 85.75 93 PRO A N 1
ATOM 686 C CA . PRO A 1 93 ? 18.339 1.349 -3.992 1.00 85.75 93 PRO A CA 1
ATOM 687 C C . PRO A 1 93 ? 18.386 -0.179 -4.005 1.00 85.75 93 PRO A C 1
ATOM 689 O O . PRO A 1 93 ? 17.980 -0.832 -4.972 1.00 85.75 93 PRO A O 1
ATOM 692 N N . HIS A 1 94 ? 18.847 -0.760 -2.902 1.00 88.00 94 HIS A N 1
ATOM 693 C CA . HIS A 1 94 ? 18.587 -2.169 -2.635 1.00 88.00 94 HIS A CA 1
ATOM 694 C C . HIS A 1 94 ? 17.135 -2.312 -2.189 1.00 88.00 94 HIS A C 1
ATOM 696 O O . HIS A 1 94 ? 16.657 -1.527 -1.370 1.00 88.00 94 HIS A O 1
ATOM 702 N N . ALA A 1 95 ? 16.434 -3.300 -2.736 1.00 89.75 95 ALA A N 1
ATOM 703 C CA . ALA A 1 95 ? 15.097 -3.596 -2.262 1.00 89.75 95 ALA A CA 1
ATOM 704 C C . ALA A 1 95 ? 15.159 -4.219 -0.855 1.00 89.75 95 ALA A C 1
ATOM 706 O O . ALA A 1 95 ? 16.063 -5.020 -0.588 1.00 89.75 95 ALA A O 1
ATOM 707 N N . PRO A 1 96 ? 14.202 -3.904 0.031 1.00 93.00 96 PRO A N 1
ATOM 708 C CA . PRO A 1 96 ? 14.040 -4.604 1.293 1.00 93.00 96 PRO A CA 1
ATOM 709 C C . PRO A 1 96 ? 13.782 -6.095 1.055 1.00 93.00 96 PRO A C 1
ATOM 711 O O . PRO A 1 96 ? 13.191 -6.496 0.048 1.00 93.00 96 PRO A O 1
ATOM 714 N N . GLN A 1 97 ? 14.188 -6.935 2.004 1.00 94.94 97 GLN A N 1
ATOM 715 C CA . GLN A 1 97 ? 13.880 -8.360 1.949 1.00 94.94 97 GLN A CA 1
ATOM 716 C C . GLN A 1 97 ? 12.379 -8.584 2.182 1.00 94.94 97 GLN A C 1
ATOM 718 O O . GLN A 1 97 ? 11.845 -8.152 3.195 1.00 94.94 97 GLN A O 1
ATOM 723 N N . MET A 1 98 ? 11.694 -9.291 1.281 1.00 96.31 98 MET A N 1
ATOM 724 C CA . MET A 1 98 ? 10.271 -9.622 1.448 1.00 96.31 98 MET A CA 1
ATOM 725 C C . MET A 1 98 ? 10.039 -10.542 2.656 1.00 96.31 98 MET A C 1
ATOM 727 O O . MET A 1 98 ? 10.715 -11.562 2.818 1.00 96.31 98 MET A O 1
ATOM 731 N N . ARG A 1 99 ? 9.057 -10.200 3.500 1.00 96.88 99 ARG A N 1
ATOM 732 C CA . ARG A 1 99 ? 8.515 -11.086 4.540 1.00 96.88 99 ARG A CA 1
ATOM 733 C C . ARG A 1 99 ? 7.383 -11.941 3.968 1.00 96.88 99 ARG A C 1
ATOM 735 O O . ARG A 1 99 ? 6.751 -11.596 2.978 1.00 96.88 99 ARG A O 1
ATOM 742 N N . LYS A 1 100 ? 7.028 -13.027 4.660 1.00 97.69 100 LYS A N 1
ATOM 743 C CA . LYS A 1 100 ? 5.914 -13.906 4.243 1.00 97.69 100 LYS A CA 1
ATOM 744 C C . LYS A 1 100 ? 4.574 -13.178 4.097 1.00 97.69 100 LYS A C 1
ATOM 746 O O . LYS A 1 100 ? 3.758 -13.550 3.265 1.00 97.69 100 LYS A O 1
ATOM 751 N N . PHE A 1 101 ? 4.329 -12.168 4.932 1.00 98.31 101 PHE A N 1
ATOM 752 C CA . PHE A 1 101 ? 3.112 -11.366 4.833 1.00 98.31 101 PHE A CA 1
ATOM 753 C C . PHE A 1 101 ? 3.133 -10.450 3.601 1.00 98.31 101 PHE A C 1
ATOM 755 O O . PHE A 1 101 ? 2.125 -10.346 2.913 1.00 98.31 101 PHE A O 1
ATOM 762 N N . ASP A 1 102 ? 4.294 -9.883 3.262 1.00 98.38 102 ASP A N 1
ATOM 763 C CA . ASP A 1 102 ? 4.499 -9.098 2.038 1.00 98.38 102 ASP A CA 1
ATOM 764 C C . ASP A 1 102 ? 4.220 -9.936 0.786 1.00 98.38 102 ASP A C 1
ATOM 766 O O . ASP A 1 102 ? 3.501 -9.508 -0.113 1.00 98.38 102 ASP A O 1
ATOM 770 N N . GLU A 1 103 ? 4.754 -11.160 0.751 1.00 98.00 103 GLU A N 1
ATOM 771 C CA . GLU A 1 103 ? 4.523 -12.123 -0.330 1.00 98.00 103 GLU A CA 1
ATOM 772 C C . GLU A 1 103 ? 3.037 -12.473 -0.470 1.00 98.00 103 GLU A C 1
ATOM 774 O O . GLU A 1 103 ? 2.534 -12.609 -1.583 1.00 98.00 103 GLU A O 1
ATOM 779 N N . ALA A 1 104 ? 2.315 -12.598 0.645 1.00 98.31 104 ALA A N 1
ATOM 780 C CA . ALA A 1 104 ? 0.889 -12.894 0.626 1.00 98.31 104 ALA A CA 1
ATOM 781 C C . ALA A 1 104 ? 0.041 -11.715 0.132 1.00 98.31 104 ALA A C 1
ATOM 783 O O . ALA A 1 104 ? -0.886 -11.920 -0.650 1.00 98.31 104 ALA A O 1
ATOM 784 N N . ILE A 1 105 ? 0.379 -10.488 0.537 1.00 98.44 105 ILE A N 1
ATOM 785 C CA . ILE A 1 105 ? -0.250 -9.264 0.022 1.00 98.44 105 ILE A CA 1
ATOM 786 C C . ILE A 1 105 ? 0.016 -9.119 -1.478 1.00 98.44 105 ILE A C 1
ATOM 788 O O . ILE A 1 105 ? -0.897 -8.817 -2.244 1.00 98.44 105 ILE A O 1
ATOM 792 N N . LEU A 1 106 ? 1.236 -9.414 -1.927 1.00 97.94 106 LEU A N 1
ATOM 793 C CA . LEU A 1 106 ? 1.558 -9.452 -3.349 1.00 97.94 106 LEU A CA 1
ATOM 794 C C . LEU A 1 106 ? 0.767 -10.549 -4.083 1.00 97.94 106 LEU A C 1
ATOM 796 O O . LEU A 1 106 ? 0.230 -10.310 -5.160 1.00 97.94 106 LEU A O 1
ATOM 800 N N . GLY A 1 107 ? 0.628 -11.730 -3.478 1.00 98.12 107 GLY A N 1
ATOM 801 C CA . GLY A 1 107 ? -0.183 -12.825 -4.010 1.00 98.12 107 GLY A CA 1
ATOM 802 C C . GLY A 1 107 ? -1.664 -12.463 -4.156 1.00 98.12 107 GLY A C 1
ATOM 803 O O . GLY A 1 107 ? -2.288 -12.833 -5.148 1.00 98.12 107 GLY A O 1
ATOM 804 N N . MET A 1 108 ? -2.213 -11.685 -3.218 1.00 97.94 108 MET A N 1
ATOM 805 C CA . MET A 1 108 ? -3.570 -11.130 -3.299 1.00 97.94 108 MET A CA 1
ATOM 806 C C . MET A 1 108 ? -3.738 -10.199 -4.506 1.00 97.94 108 MET A C 1
ATOM 808 O O . MET A 1 108 ? -4.797 -10.196 -5.129 1.00 97.94 108 MET A O 1
ATOM 812 N N . CYS A 1 109 ? -2.702 -9.440 -4.870 1.00 98.12 109 CYS A N 1
ATOM 813 C CA . CYS A 1 109 ? -2.728 -8.562 -6.040 1.00 98.12 109 CYS A CA 1
ATOM 814 C C . CYS A 1 109 ? -2.781 -9.303 -7.380 1.00 98.12 109 CYS A C 1
ATOM 816 O O . CYS A 1 109 ? -3.034 -8.655 -8.394 1.00 98.12 109 CYS A O 1
ATOM 818 N N . GLY A 1 110 ? -2.550 -10.620 -7.401 1.00 96.81 110 GLY A N 1
ATOM 819 C CA . GLY A 1 110 ? -2.700 -11.459 -8.585 1.00 96.81 110 GLY A CA 1
ATOM 820 C C . GLY A 1 110 ? -1.912 -10.976 -9.809 1.00 96.81 110 GLY A C 1
ATOM 821 O O . GLY A 1 110 ? -0.874 -10.309 -9.710 1.00 96.81 110 GLY A O 1
ATOM 822 N N . ASP A 1 111 ? -2.427 -11.331 -10.986 1.00 95.56 111 ASP A N 1
ATOM 823 C CA . ASP A 1 111 ? -1.861 -10.908 -12.267 1.00 95.56 111 ASP A CA 1
ATOM 824 C C . ASP A 1 111 ? -1.932 -9.383 -12.455 1.00 95.56 111 ASP A C 1
ATOM 826 O O . ASP A 1 111 ? -2.707 -8.668 -11.816 1.00 95.56 111 ASP A O 1
ATOM 830 N N . TRP A 1 112 ? -1.104 -8.856 -13.357 1.00 94.94 112 TRP A N 1
ATOM 831 C CA . TRP A 1 112 ? -1.062 -7.420 -13.616 1.00 94.94 112 TRP A CA 1
ATOM 832 C C . TRP A 1 112 ? -2.411 -6.884 -14.124 1.00 94.94 112 TRP A C 1
ATOM 834 O O . TRP A 1 112 ? -2.939 -7.354 -15.133 1.00 94.94 112 TRP A O 1
ATOM 844 N N . GLY A 1 113 ? -2.961 -5.887 -13.421 1.00 92.81 113 GLY A N 1
ATOM 845 C CA . GLY A 1 113 ? -4.298 -5.337 -13.666 1.00 92.81 113 GLY A CA 1
ATOM 846 C C . GLY A 1 113 ? -5.439 -6.025 -12.906 1.00 92.81 113 GLY A C 1
ATOM 847 O O . GLY A 1 113 ? -6.585 -5.599 -13.048 1.00 92.81 113 GLY A O 1
ATOM 848 N N . TYR A 1 114 ? -5.164 -7.058 -12.104 1.00 96.00 114 TYR A N 1
ATOM 849 C CA . TYR A 1 114 ? -6.158 -7.628 -11.195 1.00 96.00 114 TYR A CA 1
ATOM 850 C C . TYR A 1 114 ? -6.489 -6.647 -10.061 1.00 96.00 114 TYR A C 1
ATOM 852 O O . TYR A 1 114 ? -5.606 -5.996 -9.501 1.00 96.00 114 TYR A O 1
ATOM 860 N N . ILE A 1 115 ? -7.777 -6.549 -9.725 1.00 95.88 115 ILE A N 1
ATOM 861 C CA . ILE A 1 115 ? -8.275 -5.744 -8.607 1.00 95.88 115 ILE A CA 1
ATOM 862 C C . ILE A 1 115 ? -8.733 -6.726 -7.525 1.00 95.88 115 ILE A C 1
ATOM 864 O O . ILE A 1 115 ? -9.711 -7.443 -7.760 1.00 95.88 115 ILE A O 1
ATOM 868 N N . PRO A 1 116 ? -8.047 -6.795 -6.371 1.00 97.88 116 PRO A N 1
ATOM 869 C CA . PRO A 1 116 ? -8.420 -7.717 -5.309 1.00 97.88 116 PRO A CA 1
ATOM 870 C C . PRO A 1 116 ? -9.775 -7.367 -4.696 1.00 97.88 116 PRO A C 1
ATOM 872 O O . PRO A 1 116 ? -10.233 -6.225 -4.753 1.00 97.88 116 PRO A O 1
ATOM 875 N N . SER A 1 117 ? -10.391 -8.359 -4.059 1.00 98.12 117 SER A N 1
ATOM 876 C CA . SER A 1 117 ? -11.618 -8.209 -3.276 1.00 98.12 117 SER A CA 1
ATOM 877 C C . SER A 1 117 ? -11.349 -8.245 -1.768 1.00 98.12 117 SER A C 1
ATOM 879 O O . SER A 1 117 ? -10.339 -8.789 -1.323 1.00 98.12 117 SER A O 1
ATOM 881 N N . GLU A 1 118 ? -12.301 -7.758 -0.963 1.00 98.19 118 GLU A N 1
ATOM 882 C CA . GLU A 1 118 ? -12.274 -7.893 0.507 1.00 98.19 118 GLU A CA 1
ATOM 883 C C . GLU A 1 118 ? -12.049 -9.339 0.950 1.00 98.19 118 GLU A C 1
ATOM 885 O O . GLU A 1 118 ? -11.297 -9.614 1.883 1.00 98.19 118 GLU A O 1
ATOM 890 N N . ARG A 1 119 ? -12.674 -10.289 0.241 1.00 98.38 119 ARG A N 1
ATOM 891 C CA . ARG A 1 119 ? -12.518 -11.720 0.506 1.00 98.38 119 ARG A CA 1
ATOM 892 C C . ARG A 1 119 ? -11.068 -12.164 0.340 1.00 98.38 119 ARG A C 1
ATOM 894 O O . ARG A 1 119 ? -10.603 -12.973 1.136 1.00 98.38 119 ARG A O 1
ATOM 901 N N . ASP A 1 120 ? -10.373 -11.666 -0.680 1.00 98.38 120 ASP A N 1
ATOM 902 C CA . ASP A 1 120 ? -8.975 -12.023 -0.928 1.00 98.38 120 ASP A CA 1
ATOM 903 C C . ASP A 1 120 ? -8.088 -11.537 0.223 1.00 98.38 120 ASP A C 1
ATOM 905 O O . ASP A 1 120 ? -7.231 -12.280 0.698 1.00 98.38 120 ASP A O 1
ATOM 909 N N . PHE A 1 121 ? -8.352 -10.336 0.740 1.00 98.56 121 PHE A N 1
ATOM 910 C CA . PHE A 1 121 ? -7.631 -9.791 1.888 1.00 98.56 121 PHE A CA 1
ATOM 911 C C . PHE A 1 121 ? -7.938 -10.524 3.194 1.00 98.56 121 PHE A C 1
ATOM 913 O O . PHE A 1 121 ? -7.017 -10.865 3.934 1.00 98.56 121 PHE A O 1
ATOM 920 N N . LEU A 1 122 ? -9.205 -10.855 3.456 1.00 98.56 122 LEU A N 1
ATOM 921 C CA . LEU A 1 122 ? -9.577 -11.688 4.603 1.00 98.56 122 LEU A CA 1
ATOM 922 C C . LEU A 1 122 ? -8.883 -13.055 4.546 1.00 98.56 122 LEU A C 1
ATOM 924 O O . LEU A 1 122 ? -8.329 -13.498 5.549 1.00 98.56 122 LEU A O 1
ATOM 928 N N . ASN A 1 123 ? -8.810 -13.678 3.365 1.00 98.44 123 ASN A N 1
ATOM 929 C CA . ASN A 1 123 ? -8.070 -14.928 3.179 1.00 98.44 123 ASN A CA 1
ATOM 930 C C . ASN A 1 123 ? -6.570 -14.772 3.493 1.00 98.44 123 ASN A C 1
ATOM 932 O O . ASN A 1 123 ? -5.965 -15.703 4.026 1.00 98.44 123 ASN A O 1
ATOM 936 N N . VAL A 1 124 ? -5.967 -13.617 3.177 1.00 98.25 124 VAL A N 1
ATOM 937 C CA . VAL A 1 124 ? -4.584 -13.307 3.575 1.00 98.25 124 VAL A CA 1
ATOM 938 C C . VAL A 1 124 ? -4.471 -13.220 5.094 1.00 98.25 124 VAL A C 1
ATOM 940 O O . VAL A 1 124 ? -3.605 -13.880 5.664 1.00 98.25 124 VAL A O 1
ATOM 943 N N . LEU A 1 125 ? -5.350 -12.465 5.761 1.00 98.19 125 LEU A N 1
ATOM 944 C CA . LEU A 1 125 ? -5.332 -12.293 7.221 1.00 98.19 125 LEU A CA 1
ATOM 945 C C . LEU A 1 125 ? -5.605 -13.601 7.987 1.00 98.19 125 LEU A C 1
ATOM 947 O O . LEU A 1 125 ? -5.060 -13.803 9.073 1.00 98.19 125 LEU A O 1
ATOM 951 N N . ASP A 1 126 ? -6.408 -14.501 7.416 1.00 97.94 126 ASP A N 1
ATOM 952 C CA . ASP A 1 126 ? -6.721 -15.827 7.967 1.00 97.94 126 ASP A CA 1
ATOM 953 C C . ASP A 1 126 ? -5.641 -16.880 7.685 1.00 97.94 126 ASP A C 1
ATOM 955 O O . ASP A 1 126 ? -5.645 -17.970 8.270 1.00 97.94 126 ASP A O 1
ATOM 959 N N . GLY A 1 127 ? -4.692 -16.573 6.800 1.00 97.38 127 GLY A N 1
ATOM 960 C CA . GLY A 1 127 ? -3.588 -17.458 6.469 1.00 97.38 127 GLY A CA 1
ATOM 961 C C . GLY A 1 127 ? -2.691 -17.730 7.678 1.00 97.38 127 GLY A C 1
ATOM 962 O O . GLY A 1 127 ? -2.265 -16.821 8.388 1.00 97.38 127 GLY A O 1
ATOM 963 N N . SER A 1 128 ? -2.290 -18.990 7.879 1.00 95.88 128 SER A N 1
ATOM 964 C CA . SER A 1 128 ? -1.374 -19.359 8.974 1.00 95.88 128 SER A CA 1
ATOM 965 C C . SER A 1 128 ? -0.006 -18.667 8.885 1.00 95.88 128 SER A C 1
ATOM 967 O O . SER A 1 128 ? 0.707 -18.550 9.877 1.00 95.88 128 SER A O 1
ATOM 969 N N . TYR A 1 129 ? 0.392 -18.228 7.688 1.00 91.69 129 TYR A N 1
ATOM 970 C CA . TYR A 1 129 ? 1.610 -17.449 7.456 1.00 91.69 129 TYR A CA 1
ATOM 971 C C . TYR A 1 129 ? 1.470 -15.978 7.887 1.00 91.69 129 TYR A C 1
ATOM 973 O O . TYR A 1 129 ? 2.485 -15.319 8.103 1.00 91.69 129 TYR A O 1
ATOM 981 N N . ALA A 1 130 ? 0.239 -15.474 8.019 1.00 94.88 130 ALA A N 1
ATOM 982 C CA . ALA A 1 130 ? -0.075 -14.094 8.366 1.00 94.88 130 ALA A CA 1
ATOM 983 C C . ALA A 1 130 ? -0.400 -13.910 9.850 1.00 94.88 130 ALA A C 1
ATOM 985 O O . ALA A 1 130 ? -0.453 -12.774 10.300 1.00 94.88 130 ALA A O 1
ATOM 986 N N . THR A 1 131 ? -0.563 -14.985 10.634 1.00 94.62 131 THR A N 1
ATOM 987 C CA . THR A 1 131 ? -1.010 -14.906 12.037 1.00 94.62 131 THR A CA 1
ATOM 988 C C . THR A 1 131 ? -0.204 -13.906 12.872 1.00 94.62 131 THR A C 1
ATOM 990 O O . THR A 1 131 ? -0.789 -13.120 13.607 1.00 94.62 131 THR A O 1
ATOM 993 N N . GLY A 1 132 ? 1.127 -13.884 12.726 1.00 97.56 132 GLY A N 1
ATOM 994 C CA . GLY A 1 132 ? 1.974 -12.920 13.437 1.00 97.56 132 GLY A CA 1
ATOM 995 C C . GLY A 1 132 ? 1.760 -11.469 12.990 1.00 97.56 132 GLY A C 1
ATOM 996 O O . GLY A 1 132 ? 1.694 -10.577 13.830 1.00 97.56 132 GLY A O 1
ATOM 997 N N . ALA A 1 133 ? 1.606 -11.234 11.684 1.00 98.19 133 ALA A N 1
ATOM 998 C CA . ALA A 1 133 ? 1.348 -9.903 11.137 1.00 98.19 133 ALA A CA 1
ATOM 999 C C . ALA A 1 133 ? -0.064 -9.412 11.491 1.00 98.19 133 ALA A C 1
ATOM 1001 O O . ALA A 1 133 ? -0.217 -8.293 11.961 1.00 98.19 133 ALA A O 1
ATOM 1002 N N . ALA A 1 134 ? -1.083 -10.262 11.349 1.00 98.19 134 ALA A N 1
ATOM 1003 C CA . ALA A 1 134 ? -2.464 -9.940 11.692 1.00 98.19 134 ALA A CA 1
ATOM 1004 C C . ALA A 1 134 ? -2.618 -9.621 13.188 1.00 98.19 134 ALA A C 1
ATOM 1006 O O . ALA A 1 134 ? -3.244 -8.622 13.535 1.00 98.19 134 ALA A O 1
ATOM 1007 N N . GLN A 1 135 ? -1.991 -10.412 14.069 1.00 98.44 135 GLN A N 1
ATOM 1008 C CA . GLN A 1 135 ? -1.978 -10.132 15.507 1.00 98.44 135 GLN A CA 1
ATOM 1009 C C . GLN A 1 135 ? -1.281 -8.801 15.814 1.00 98.44 135 GLN A C 1
ATOM 1011 O O . GLN A 1 135 ? -1.802 -7.998 16.582 1.00 98.44 135 GLN A O 1
ATOM 1016 N N . ARG A 1 136 ? -0.140 -8.527 15.169 1.00 98.38 136 ARG A N 1
ATOM 1017 C CA . ARG A 1 136 ? 0.557 -7.247 15.321 1.00 98.38 136 ARG A CA 1
ATOM 1018 C C . ARG A 1 136 ? -0.312 -6.070 14.882 1.00 98.38 136 ARG A C 1
ATOM 1020 O O . ARG A 1 136 ? -0.392 -5.092 15.612 1.00 98.38 136 ARG A O 1
ATOM 1027 N N . ILE A 1 137 ? -0.947 -6.157 13.712 1.00 98.62 137 ILE A N 1
ATOM 1028 C CA . ILE A 1 137 ? -1.839 -5.112 13.190 1.00 98.62 137 ILE A CA 1
ATOM 1029 C C . ILE A 1 137 ? -2.973 -4.843 14.187 1.00 98.62 137 ILE A C 1
ATOM 1031 O O . ILE A 1 137 ? -3.263 -3.687 14.480 1.00 98.62 137 ILE A O 1
ATOM 1035 N N . TYR A 1 138 ? -3.567 -5.898 14.747 1.00 98.69 138 TYR A N 1
ATOM 1036 C CA . TYR A 1 138 ? -4.601 -5.794 15.774 1.00 98.69 138 TYR A CA 1
ATOM 1037 C C . TYR A 1 138 ? -4.116 -5.060 17.024 1.00 98.69 138 TYR A C 1
ATOM 1039 O O . TYR A 1 138 ? -4.724 -4.065 17.424 1.00 98.69 138 TYR A O 1
ATOM 1047 N N . ASP A 1 139 ? -2.997 -5.498 17.602 1.00 98.50 139 ASP A N 1
ATOM 1048 C CA . ASP A 1 139 ? -2.450 -4.913 18.828 1.00 98.50 139 ASP A CA 1
ATOM 1049 C C . ASP A 1 139 ? -2.010 -3.451 18.628 1.00 98.50 139 ASP A C 1
ATOM 1051 O O . ASP A 1 139 ? -2.320 -2.589 19.446 1.00 98.50 139 ASP A O 1
ATOM 1055 N N . GLU A 1 140 ? -1.359 -3.137 17.506 1.00 98.12 140 GLU A N 1
ATOM 1056 C CA . GLU A 1 140 ? -0.883 -1.786 17.168 1.00 98.12 140 GLU A CA 1
ATOM 1057 C C . GLU A 1 140 ? -2.008 -0.789 16.872 1.00 98.12 140 GLU A C 1
ATOM 1059 O O . GLU A 1 140 ? -1.811 0.426 16.983 1.00 98.12 140 GLU A O 1
ATOM 1064 N N . LEU A 1 141 ? -3.184 -1.281 16.481 1.00 97.75 141 LEU A N 1
ATOM 1065 C CA . LEU A 1 141 ? -4.373 -0.465 16.242 1.00 97.75 141 LEU A CA 1
ATOM 1066 C C . LEU A 1 141 ? -5.284 -0.361 17.469 1.00 97.75 141 LEU A C 1
ATOM 1068 O O . LEU A 1 141 ? -6.349 0.255 17.380 1.00 97.75 141 LEU A O 1
ATOM 1072 N N . ASN A 1 142 ? -4.833 -0.873 18.620 1.00 97.94 142 ASN A N 1
ATOM 1073 C CA . ASN A 1 142 ? -5.582 -0.919 19.876 1.00 97.94 142 ASN A CA 1
ATOM 1074 C C . ASN A 1 142 ? -6.940 -1.613 19.713 1.00 97.94 142 ASN A C 1
ATOM 1076 O O . ASN A 1 142 ? -7.942 -1.141 20.242 1.00 97.94 142 ASN A O 1
ATOM 1080 N N . HIS A 1 143 ? -6.964 -2.713 18.952 1.00 98.19 143 HIS A N 1
ATOM 1081 C CA . HIS A 1 143 ? -8.141 -3.578 18.800 1.00 98.19 143 HIS A CA 1
ATOM 1082 C C . HIS A 1 143 ? -9.365 -2.847 18.220 1.00 98.19 143 HIS A C 1
ATOM 1084 O O . HIS A 1 143 ? -10.503 -3.166 18.544 1.00 98.19 143 HIS A O 1
ATOM 1090 N N . GLU A 1 144 ? -9.140 -1.842 17.370 1.00 97.75 144 GLU A N 1
ATOM 1091 C CA . GLU A 1 144 ? -10.206 -0.980 16.851 1.00 97.75 144 GLU A CA 1
ATOM 1092 C C . GLU A 1 144 ? -9.880 -0.472 15.442 1.00 97.75 144 GLU A C 1
ATOM 1094 O O . GLU A 1 144 ? -8.837 0.162 15.228 1.00 97.75 144 GLU A O 1
ATOM 1099 N N . VAL A 1 145 ? -10.834 -0.651 14.525 1.00 97.62 145 VAL A N 1
ATOM 1100 C CA . VAL A 1 145 ? -10.905 0.082 13.251 1.00 97.62 145 VAL A CA 1
ATOM 1101 C C . VAL A 1 145 ? -12.075 1.063 13.293 1.00 97.62 145 VAL A C 1
ATOM 1103 O O . VAL A 1 145 ? -11.844 2.272 13.256 1.00 97.62 145 VAL A O 1
ATOM 1106 N N . PHE A 1 146 ? -13.302 0.551 13.441 1.00 96.62 146 PHE A N 1
ATOM 1107 C CA . PHE A 1 146 ? -14.517 1.345 13.647 1.00 96.62 146 PHE A CA 1
ATOM 1108 C C . PHE A 1 146 ? -15.117 1.109 15.036 1.00 96.62 146 PHE A C 1
ATOM 1110 O O . PHE A 1 146 ? -15.544 2.060 15.694 1.00 96.62 146 PHE A O 1
ATOM 1117 N N . THR A 1 147 ? -15.145 -0.147 15.489 1.00 97.88 147 THR A N 1
ATOM 1118 C CA . THR A 1 147 ? -15.684 -0.532 16.797 1.00 97.88 147 THR A CA 1
ATOM 1119 C C . THR A 1 147 ? -14.571 -0.591 17.839 1.00 97.88 147 THR A C 1
ATOM 1121 O O . THR A 1 147 ? -13.582 -1.304 17.673 1.00 97.88 147 THR A O 1
ATOM 1124 N N . ALA A 1 148 ? -14.741 0.141 18.942 1.00 97.19 148 ALA A N 1
ATOM 1125 C CA . ALA A 1 148 ? -13.829 0.079 20.082 1.00 97.19 148 ALA A CA 1
ATOM 1126 C C . ALA A 1 148 ? -13.853 -1.310 20.740 1.00 97.19 148 ALA A C 1
ATOM 1128 O O . ALA A 1 148 ? -14.928 -1.884 20.927 1.00 97.19 148 ALA A O 1
ATOM 1129 N N . ASP A 1 149 ? -12.675 -1.814 21.124 1.00 97.19 149 ASP A N 1
ATOM 1130 C CA . ASP A 1 149 ? -12.487 -3.145 21.721 1.00 97.19 149 ASP A CA 1
ATOM 1131 C C . ASP A 1 149 ? -13.120 -4.278 20.881 1.00 97.19 149 ASP A C 1
ATOM 1133 O O . ASP A 1 149 ? -13.676 -5.240 21.424 1.00 97.19 149 ASP A O 1
ATOM 1137 N N . ALA A 1 150 ? -13.075 -4.155 19.548 1.00 98.25 150 ALA A N 1
ATOM 1138 C CA . ALA A 1 150 ? -13.565 -5.179 18.636 1.00 98.25 150 ALA A CA 1
ATOM 1139 C C . ALA A 1 150 ? -12.815 -6.489 18.876 1.00 98.25 150 ALA A C 1
ATOM 1141 O O . ALA A 1 150 ? -11.596 -6.498 19.040 1.00 98.25 150 ALA A O 1
ATOM 1142 N N . ASP A 1 151 ? -13.526 -7.617 18.858 1.00 98.50 151 ASP A N 1
ATOM 1143 C CA . ASP A 1 151 ? -12.836 -8.900 18.854 1.00 98.50 151 ASP A CA 1
ATOM 1144 C C . ASP A 1 151 ? -12.039 -9.087 17.553 1.00 98.50 151 ASP A C 1
ATOM 1146 O O . ASP A 1 151 ? -12.262 -8.421 16.541 1.00 98.50 151 ASP A O 1
ATOM 1150 N N . PHE A 1 152 ? -11.090 -10.021 17.573 1.00 98.19 152 PHE A N 1
ATOM 1151 C CA . PHE A 1 152 ? -10.176 -10.216 16.451 1.00 98.19 152 PHE A CA 1
ATOM 1152 C C . PHE A 1 152 ? -10.878 -10.593 15.135 1.00 98.19 152 PHE A C 1
ATOM 1154 O O . PHE A 1 152 ? -10.327 -10.352 14.063 1.00 98.19 152 PHE A O 1
ATOM 1161 N N . ALA A 1 153 ? -12.069 -11.201 15.181 1.00 98.44 153 ALA A N 1
ATOM 1162 C CA . ALA A 1 153 ? -12.814 -11.537 13.972 1.00 98.44 153 ALA A CA 1
ATOM 1163 C C . ALA A 1 153 ? -13.460 -10.281 13.377 1.00 98.44 153 ALA A C 1
ATOM 1165 O O . ALA A 1 153 ? -13.191 -9.967 12.218 1.00 98.44 153 ALA A O 1
ATOM 1166 N N . LEU A 1 154 ? -14.210 -9.534 14.193 1.00 98.69 154 LEU A N 1
ATOM 1167 C CA . LEU A 1 154 ? -14.830 -8.272 13.792 1.00 98.69 154 LEU A CA 1
ATOM 1168 C C . LEU A 1 154 ? -13.781 -7.266 13.309 1.00 98.69 154 LEU A C 1
ATOM 1170 O O . LEU A 1 154 ? -13.944 -6.659 12.258 1.00 98.69 154 LEU A O 1
ATOM 1174 N N . PHE A 1 155 ? -12.658 -7.150 14.018 1.00 98.75 155 PHE A N 1
ATOM 1175 C CA . PHE A 1 155 ? -11.568 -6.260 13.634 1.00 98.75 155 PHE A CA 1
ATOM 1176 C C . PHE A 1 155 ? -11.062 -6.510 12.206 1.00 98.75 155 PHE A C 1
ATOM 1178 O O . PHE A 1 155 ? -10.814 -5.561 11.466 1.00 98.75 155 PHE A O 1
ATOM 1185 N N . LYS A 1 156 ? -10.893 -7.776 11.800 1.00 98.62 156 LYS A N 1
ATOM 1186 C CA . LYS A 1 156 ? -10.434 -8.100 10.439 1.00 98.62 156 LYS A CA 1
ATOM 1187 C C . LYS A 1 156 ? -11.479 -7.741 9.389 1.00 98.62 156 LYS A C 1
ATOM 1189 O O . LYS A 1 156 ? -11.099 -7.300 8.308 1.00 98.62 156 LYS A O 1
ATOM 1194 N N . GLU A 1 157 ? -12.759 -7.941 9.698 1.00 98.75 157 GLU A N 1
ATOM 1195 C CA . GLU A 1 157 ? -13.867 -7.552 8.821 1.00 98.75 157 GLU A CA 1
ATOM 1196 C C . GLU A 1 157 ? -13.891 -6.033 8.626 1.00 98.75 157 GLU A C 1
ATOM 1198 O O . GLU A 1 157 ? -13.862 -5.575 7.487 1.00 98.75 157 GLU A O 1
ATOM 1203 N N . GLU A 1 158 ? -13.817 -5.257 9.709 1.00 98.75 158 GLU A N 1
ATOM 1204 C CA . GLU A 1 158 ? -13.763 -3.790 9.645 1.00 98.75 158 GLU A CA 1
ATOM 1205 C C . GLU A 1 158 ? -12.503 -3.285 8.927 1.00 98.75 158 GLU A C 1
ATOM 1207 O O . GLU A 1 158 ? -12.556 -2.330 8.152 1.00 98.75 158 GLU A O 1
ATOM 1212 N N . LEU A 1 159 ? -11.354 -3.935 9.147 1.00 98.81 159 LEU A N 1
ATOM 1213 C CA . LEU A 1 159 ? -10.121 -3.600 8.440 1.00 98.81 159 LEU A CA 1
ATOM 1214 C C . LEU A 1 159 ? -10.267 -3.852 6.935 1.00 98.81 159 LEU A C 1
ATOM 1216 O O . LEU A 1 159 ? -9.830 -3.030 6.132 1.00 98.81 159 LEU A O 1
ATOM 1220 N N . ALA A 1 160 ? -10.881 -4.968 6.536 1.00 98.69 160 ALA A N 1
ATOM 1221 C CA . ALA A 1 160 ? -11.156 -5.246 5.132 1.00 98.69 160 ALA A CA 1
ATOM 1222 C C . ALA A 1 160 ? -12.127 -4.213 4.541 1.00 98.69 160 ALA A C 1
ATOM 1224 O O . ALA A 1 160 ? -11.830 -3.644 3.494 1.00 98.69 160 ALA A O 1
ATOM 1225 N N . GLU A 1 161 ? -13.223 -3.903 5.231 1.00 98.56 161 GLU A N 1
ATOM 1226 C CA . GLU A 1 161 ? -14.183 -2.880 4.804 1.00 98.56 161 GLU A CA 1
ATOM 1227 C C . GLU A 1 161 ? -13.492 -1.525 4.573 1.00 98.56 161 GLU A C 1
ATOM 1229 O O . GLU A 1 161 ? -13.591 -0.952 3.485 1.00 98.56 161 GLU A O 1
ATOM 1234 N N . LEU A 1 162 ? -12.680 -1.065 5.532 1.00 98.62 162 LEU A N 1
ATOM 1235 C CA . LEU A 1 162 ? -11.947 0.197 5.424 1.00 98.62 162 LEU A CA 1
ATOM 1236 C C . LEU A 1 162 ? -11.027 0.251 4.193 1.00 98.62 162 LEU A C 1
ATOM 1238 O O . LEU A 1 162 ? -10.965 1.260 3.484 1.00 98.62 162 LEU A O 1
ATOM 1242 N N . TRP A 1 163 ? -10.267 -0.817 3.946 1.00 98.69 163 TRP A N 1
ATOM 1243 C CA . TRP A 1 163 ? -9.260 -0.849 2.882 1.00 98.69 163 TRP A CA 1
ATOM 1244 C C . TRP A 1 163 ? -9.845 -1.037 1.483 1.00 98.69 163 TRP A C 1
ATOM 1246 O O . TRP A 1 163 ? -9.188 -0.691 0.495 1.00 98.69 163 TRP A O 1
ATOM 1256 N N . PHE A 1 164 ? -11.061 -1.566 1.377 1.00 98.06 164 PHE A N 1
ATOM 1257 C CA . PHE A 1 164 ? -11.694 -1.867 0.096 1.00 98.06 164 PHE A CA 1
ATOM 1258 C C . PHE A 1 164 ? -12.841 -0.921 -0.254 1.00 98.06 164 PHE A C 1
ATOM 1260 O O . PHE A 1 164 ? -13.079 -0.720 -1.446 1.00 98.06 164 PHE A O 1
ATOM 1267 N N . GLY A 1 165 ? -13.441 -0.226 0.720 1.00 96.62 165 GLY A N 1
ATOM 1268 C CA . GLY A 1 165 ? -14.477 0.785 0.476 1.00 96.62 165 GLY A CA 1
ATOM 1269 C C . GLY A 1 165 ? -14.049 1.886 -0.505 1.00 96.62 165 GLY A C 1
ATOM 1270 O O . GLY A 1 165 ? -14.862 2.386 -1.281 1.00 96.62 165 GLY A O 1
ATOM 1271 N N . GLY A 1 166 ? -12.751 2.218 -0.540 1.00 95.38 166 GLY A N 1
ATOM 1272 C CA . GLY A 1 166 ? -12.156 3.191 -1.468 1.00 95.38 166 GLY A CA 1
ATOM 1273 C C . GLY A 1 166 ? -11.194 2.598 -2.503 1.00 95.38 166 GLY A C 1
ATOM 1274 O O . GLY A 1 166 ? -10.491 3.351 -3.179 1.00 95.38 166 GLY A O 1
ATOM 1275 N N . ASN A 1 167 ? -11.129 1.268 -2.637 1.00 96.69 167 ASN A N 1
ATOM 1276 C CA . ASN A 1 167 ? -10.069 0.552 -3.367 1.00 96.69 167 ASN A CA 1
ATOM 1277 C C . ASN A 1 167 ? -8.644 0.872 -2.866 1.00 96.69 167 ASN A C 1
ATOM 1279 O O . ASN A 1 167 ? -7.680 0.788 -3.633 1.00 96.69 167 ASN A O 1
ATOM 1283 N N . GLY A 1 168 ? -8.499 1.233 -1.589 1.00 97.69 168 GLY A N 1
ATOM 1284 C CA . GLY A 1 168 ? -7.220 1.549 -0.959 1.00 97.69 168 GLY A CA 1
ATOM 1285 C C . GLY A 1 168 ? -6.197 0.433 -1.117 1.00 97.69 168 GLY A C 1
ATOM 1286 O O . GLY A 1 168 ? -5.067 0.701 -1.511 1.00 97.69 168 GLY A O 1
ATOM 1287 N N . ALA A 1 169 ? -6.594 -0.825 -0.910 1.00 98.12 169 ALA A N 1
ATOM 1288 C CA . ALA A 1 169 ? -5.685 -1.962 -1.057 1.00 98.12 169 ALA A CA 1
ATOM 1289 C C . ALA A 1 169 ? -5.141 -2.090 -2.491 1.00 98.12 169 ALA A C 1
ATOM 1291 O O . ALA A 1 169 ? -3.937 -2.257 -2.690 1.00 98.12 169 ALA A O 1
ATOM 1292 N N . ALA A 1 170 ? -6.010 -1.950 -3.497 1.00 97.62 170 ALA A N 1
ATOM 1293 C CA . ALA A 1 170 ? -5.610 -2.004 -4.900 1.00 97.62 170 ALA A CA 1
ATOM 1294 C C . ALA A 1 170 ? -4.677 -0.838 -5.267 1.00 97.62 170 ALA A C 1
ATOM 1296 O O . ALA A 1 170 ? -3.634 -1.052 -5.886 1.00 97.62 170 ALA A O 1
ATOM 1297 N N . ASN A 1 171 ? -5.015 0.384 -4.843 1.00 96.19 171 ASN A N 1
ATOM 1298 C CA . ASN A 1 171 ? -4.198 1.564 -5.111 1.00 96.19 171 ASN A CA 1
ATOM 1299 C C . ASN A 1 171 ? -2.841 1.483 -4.400 1.00 96.19 171 ASN A C 1
ATOM 1301 O O . ASN A 1 171 ? -1.816 1.714 -5.025 1.00 96.19 171 ASN A O 1
ATOM 1305 N N . VAL A 1 172 ? -2.788 1.120 -3.123 1.00 97.62 172 VAL A N 1
ATOM 1306 C CA . VAL A 1 172 ? -1.533 1.131 -2.358 1.00 97.62 172 VAL A CA 1
ATOM 1307 C C . VAL A 1 172 ? -0.638 -0.051 -2.723 1.00 97.62 172 VAL A C 1
ATOM 1309 O O . VAL A 1 172 ? 0.535 0.150 -3.041 1.00 97.62 172 VAL A O 1
ATOM 1312 N N . PHE A 1 173 ? -1.172 -1.274 -2.729 1.00 98.19 173 PHE A N 1
ATOM 1313 C CA . PHE A 1 173 ? -0.351 -2.479 -2.877 1.00 98.19 173 PHE A CA 1
ATOM 1314 C C . PHE A 1 173 ? -0.207 -2.947 -4.322 1.00 98.19 173 PHE A C 1
ATOM 1316 O O . PHE A 1 173 ? 0.882 -3.345 -4.723 1.00 98.19 173 PHE A O 1
ATOM 1323 N N . CYS A 1 174 ? -1.279 -2.909 -5.114 1.00 97.75 174 CYS A N 1
ATOM 1324 C CA . CYS A 1 174 ? -1.316 -3.630 -6.389 1.00 97.75 174 CYS A CA 1
ATOM 1325 C C . CYS A 1 174 ? -0.979 -2.764 -7.603 1.00 97.75 174 CYS A C 1
ATOM 1327 O O . CYS A 1 174 ? -0.437 -3.279 -8.585 1.00 97.75 174 CYS A O 1
ATOM 1329 N N . GLY A 1 175 ? -1.289 -1.469 -7.536 1.00 95.19 175 GLY A N 1
ATOM 1330 C CA . GLY A 1 175 ? -1.281 -0.588 -8.696 1.00 95.19 175 GLY A CA 1
ATOM 1331 C C . GLY A 1 175 ? -2.483 -0.833 -9.603 1.00 95.19 175 GLY A C 1
ATOM 1332 O O . GLY A 1 175 ? -2.871 -1.971 -9.865 1.00 95.19 175 GLY A O 1
ATOM 1333 N N . VAL A 1 176 ? -3.072 0.251 -10.103 1.00 94.94 176 VAL A N 1
ATOM 1334 C CA . VAL A 1 176 ? -4.237 0.208 -10.989 1.00 94.94 176 VAL A CA 1
ATOM 1335 C C . VAL A 1 176 ? -3.844 0.819 -12.335 1.00 94.94 176 VAL A C 1
ATOM 1337 O O . VAL A 1 176 ? -3.877 2.045 -12.489 1.00 94.94 176 VAL A O 1
ATOM 1340 N N . PRO A 1 177 ? -3.417 -0.005 -13.309 1.00 93.75 177 PRO A N 1
ATOM 1341 C CA . PRO A 1 177 ? -3.097 0.474 -14.643 1.00 93.75 177 PRO A CA 1
ATOM 1342 C C . PRO A 1 177 ? -4.352 0.805 -15.447 1.00 93.75 177 PRO A C 1
ATOM 1344 O O . PRO A 1 177 ? -5.368 0.113 -15.391 1.00 93.75 177 PRO A O 1
ATOM 1347 N N . SER A 1 178 ? -4.228 1.820 -16.287 1.00 90.88 178 SER A N 1
ATOM 1348 C CA . SER A 1 178 ? -5.170 2.153 -17.348 1.00 90.88 178 SER A CA 1
ATOM 1349 C C . SER A 1 178 ? -4.406 2.437 -18.643 1.00 90.88 178 SER A C 1
ATOM 1351 O O . SER A 1 178 ? -3.177 2.363 -18.686 1.00 90.88 178 SER A O 1
ATOM 1353 N N . SER A 1 179 ? -5.120 2.771 -19.718 1.00 86.00 179 SER A N 1
ATOM 1354 C CA . SER A 1 179 ? -4.481 3.195 -20.966 1.00 86.00 179 SER A CA 1
ATOM 1355 C C . SER A 1 179 ? -3.712 4.513 -20.837 1.00 86.00 179 SER A C 1
ATOM 1357 O O . SER A 1 179 ? -2.781 4.744 -21.603 1.00 86.00 179 SER A O 1
ATOM 1359 N N . GLU A 1 180 ? -4.101 5.372 -19.894 1.00 81.25 180 GLU A N 1
ATOM 1360 C CA . GLU A 1 180 ? -3.597 6.747 -19.782 1.00 81.25 180 GLU A CA 1
ATOM 1361 C C . GLU A 1 180 ? -2.656 6.939 -18.590 1.00 81.25 180 GLU A C 1
ATOM 1363 O O . GLU A 1 180 ? -1.752 7.767 -18.647 1.00 81.25 180 GLU A O 1
ATOM 1368 N N . GLU A 1 181 ? -2.836 6.163 -17.524 1.00 88.75 181 GLU A N 1
ATOM 1369 C CA . GLU A 1 181 ? -2.105 6.350 -16.273 1.00 88.75 181 GLU A CA 1
ATOM 1370 C C . GLU A 1 181 ? -1.924 5.049 -15.490 1.00 88.75 181 GLU A C 1
ATOM 1372 O O . GLU A 1 181 ? -2.707 4.102 -15.615 1.00 88.75 181 GLU A O 1
ATOM 1377 N N . LEU A 1 182 ? -0.901 5.042 -14.637 1.00 91.31 182 LEU A N 1
ATOM 1378 C CA . LEU A 1 182 ? -0.732 4.074 -13.566 1.00 91.31 182 LEU A CA 1
ATOM 1379 C C . LEU A 1 182 ? -1.058 4.768 -12.244 1.00 91.31 182 LEU A C 1
ATOM 1381 O O . LEU A 1 182 ? -0.318 5.643 -11.791 1.00 91.31 182 LEU A O 1
ATOM 1385 N N . ARG A 1 183 ? -2.174 4.380 -11.627 1.00 90.62 183 ARG A N 1
ATOM 1386 C CA . ARG A 1 183 ? -2.564 4.888 -10.313 1.00 90.62 183 ARG A CA 1
ATOM 1387 C C . ARG A 1 183 ? -1.994 4.009 -9.212 1.00 90.62 183 ARG A C 1
ATOM 1389 O O . ARG A 1 183 ? -2.049 2.783 -9.299 1.00 90.62 183 ARG A O 1
ATOM 1396 N N . GLY A 1 184 ? -1.539 4.647 -8.140 1.00 91.81 184 GLY A N 1
ATOM 1397 C CA . GLY A 1 184 ? -1.088 3.931 -6.959 1.00 91.81 184 GLY A CA 1
ATOM 1398 C C . GLY A 1 184 ? 0.242 3.209 -7.179 1.00 91.81 184 GLY A C 1
ATOM 1399 O O . GLY A 1 184 ? 1.159 3.781 -7.762 1.00 91.81 184 GLY A O 1
ATOM 1400 N N . MET A 1 185 ? 0.304 1.945 -6.753 1.00 94.62 185 MET A N 1
ATOM 1401 C CA . MET A 1 185 ? 1.499 1.104 -6.715 1.00 94.62 185 MET A CA 1
ATOM 1402 C C . MET A 1 185 ? 2.549 1.718 -5.795 1.00 94.62 185 MET A C 1
ATOM 1404 O O . MET A 1 185 ? 3.600 2.128 -6.249 1.00 94.62 185 MET A O 1
ATOM 1408 N N . HIS A 1 186 ? 2.266 1.835 -4.505 1.00 95.00 186 HIS A N 1
ATOM 1409 C CA . HIS A 1 186 ? 3.192 2.445 -3.546 1.00 95.00 186 HIS A CA 1
ATOM 1410 C C . HIS A 1 186 ? 4.026 1.403 -2.801 1.00 95.00 186 HIS A C 1
ATOM 1412 O O . HIS A 1 186 ? 5.100 1.708 -2.313 1.00 95.00 186 HIS A O 1
ATOM 1418 N N . PHE A 1 187 ? 3.596 0.147 -2.768 1.00 97.00 187 PHE A N 1
ATOM 1419 C CA . PHE A 1 187 ? 4.309 -0.918 -2.074 1.00 97.00 187 PHE A CA 1
ATOM 1420 C C . PHE A 1 187 ? 5.522 -1.454 -2.852 1.00 97.00 187 PHE A C 1
ATOM 1422 O O . PHE A 1 187 ? 5.364 -1.972 -3.963 1.00 97.00 187 PHE A O 1
ATOM 1429 N N . TYR A 1 188 ? 6.723 -1.421 -2.253 1.00 95.94 188 TYR A N 1
ATOM 1430 C CA . TYR A 1 188 ? 7.963 -1.891 -2.898 1.00 95.94 188 TYR A CA 1
ATOM 1431 C C . TYR A 1 188 ? 7.870 -3.320 -3.460 1.00 95.94 188 TYR A C 1
ATOM 1433 O O . TYR A 1 188 ? 8.458 -3.606 -4.506 1.00 95.94 188 TYR A O 1
ATOM 1441 N N . GLY A 1 189 ? 7.112 -4.212 -2.811 1.00 97.06 189 GLY A N 1
ATOM 1442 C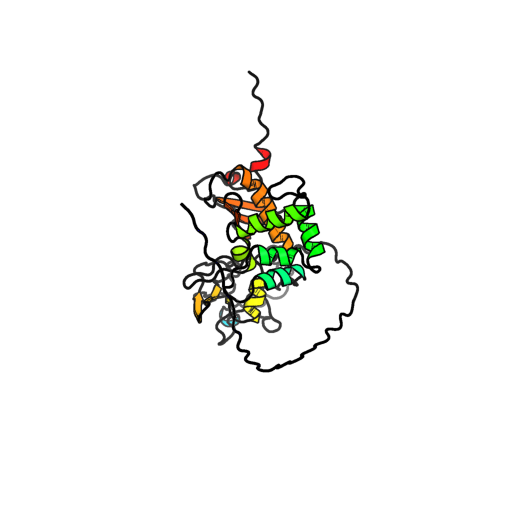 CA . GLY A 1 189 ? 6.953 -5.597 -3.256 1.00 97.06 189 GLY A CA 1
ATOM 1443 C C . GLY A 1 189 ? 6.372 -5.704 -4.669 1.00 97.06 189 GLY A C 1
ATOM 1444 O O . GLY A 1 189 ? 6.791 -6.557 -5.452 1.00 97.06 189 GLY A O 1
ATOM 1445 N N . ARG A 1 190 ? 5.473 -4.788 -5.048 1.00 97.19 190 ARG A N 1
ATOM 1446 C CA . ARG A 1 190 ? 4.885 -4.772 -6.393 1.00 97.19 190 ARG A CA 1
ATOM 1447 C C . ARG A 1 190 ? 5.850 -4.240 -7.449 1.00 97.19 190 ARG A C 1
ATOM 1449 O O . ARG A 1 190 ? 5.849 -4.749 -8.563 1.00 97.19 190 ARG A O 1
ATOM 1456 N N . TYR A 1 191 ? 6.730 -3.301 -7.097 1.00 95.50 191 TYR A N 1
ATOM 1457 C CA . TYR A 1 191 ? 7.831 -2.873 -7.973 1.00 95.50 191 TYR A CA 1
ATOM 1458 C C . TYR A 1 191 ? 8.838 -3.996 -8.224 1.00 95.50 191 TYR A C 1
ATOM 1460 O O . TYR A 1 191 ? 9.303 -4.163 -9.351 1.00 95.50 191 TYR A O 1
ATOM 1468 N N . LEU A 1 192 ? 9.164 -4.774 -7.186 1.00 95.50 192 LEU A N 1
ATOM 1469 C CA . LEU A 1 192 ? 10.046 -5.936 -7.300 1.00 95.50 192 LEU A CA 1
ATOM 1470 C C . LEU A 1 192 ? 9.479 -6.954 -8.289 1.00 95.50 192 LEU A C 1
ATOM 1472 O O . LEU A 1 192 ? 10.175 -7.390 -9.203 1.00 95.50 192 LEU A O 1
ATOM 1476 N N . GLU A 1 193 ? 8.198 -7.285 -8.143 1.00 96.88 193 GLU A N 1
ATOM 1477 C CA . GLU A 1 193 ? 7.513 -8.183 -9.067 1.00 96.88 193 GLU A CA 1
ATOM 1478 C C . GLU A 1 193 ? 7.441 -7.615 -10.490 1.00 96.88 193 GLU A C 1
ATOM 1480 O O . GLU A 1 193 ? 7.621 -8.354 -11.458 1.00 96.88 193 GLU A O 1
ATOM 1485 N N . ALA A 1 194 ? 7.197 -6.310 -10.631 1.00 95.25 194 ALA A N 1
ATOM 1486 C CA . ALA A 1 194 ? 7.149 -5.641 -11.927 1.00 95.25 194 ALA A CA 1
ATOM 1487 C C . ALA A 1 194 ? 8.461 -5.727 -12.691 1.00 95.25 194 ALA A C 1
ATOM 1489 O O . ALA A 1 194 ? 8.463 -5.994 -13.896 1.00 95.25 194 ALA A O 1
ATOM 1490 N N . GLN A 1 195 ? 9.560 -5.526 -11.966 1.00 93.50 195 GLN A N 1
ATOM 1491 C CA . GLN A 1 195 ? 10.909 -5.664 -12.477 1.00 93.50 195 GLN A CA 1
ATOM 1492 C C . GLN A 1 195 ? 11.204 -7.116 -12.862 1.00 93.50 195 GLN A C 1
ATOM 1494 O O . GLN A 1 195 ? 11.677 -7.354 -13.969 1.00 93.50 195 GLN A O 1
ATOM 1499 N N . ASP A 1 196 ? 10.905 -8.090 -12.001 1.00 93.38 196 ASP A N 1
ATOM 1500 C CA . ASP A 1 196 ? 11.153 -9.512 -12.285 1.00 93.38 196 ASP A CA 1
ATOM 1501 C C . ASP A 1 196 ? 10.372 -9.999 -13.517 1.00 93.38 196 ASP A C 1
ATOM 1503 O O . ASP A 1 196 ? 10.926 -10.596 -14.441 1.00 93.38 196 ASP A O 1
ATOM 1507 N N . LYS A 1 197 ? 9.085 -9.650 -13.587 1.00 93.88 197 LYS A N 1
ATOM 1508 C CA . LYS A 1 197 ? 8.186 -10.054 -14.675 1.00 93.88 197 LYS A CA 1
ATOM 1509 C C . LYS A 1 197 ? 8.222 -9.125 -15.895 1.00 93.88 197 LYS A C 1
ATOM 1511 O O . LYS A 1 197 ? 7.492 -9.374 -16.854 1.00 93.88 197 LYS A O 1
ATOM 1516 N N . GLN A 1 198 ? 9.045 -8.075 -15.875 1.00 92.38 198 GLN A N 1
ATOM 1517 C CA . GLN A 1 198 ? 9.262 -7.143 -16.989 1.00 92.38 198 GLN A CA 1
ATOM 1518 C C . GLN A 1 198 ? 7.969 -6.504 -17.541 1.00 92.38 198 GLN A C 1
ATOM 1520 O O . GLN A 1 198 ? 7.808 -6.361 -18.754 1.00 92.38 198 GLN A O 1
ATOM 1525 N N . TRP A 1 199 ? 7.033 -6.119 -16.665 1.00 93.62 199 TRP A N 1
ATOM 1526 C CA . TRP A 1 199 ? 5.806 -5.406 -17.068 1.00 93.62 199 TRP A CA 1
ATOM 1527 C C . TRP A 1 199 ? 5.756 -3.946 -16.616 1.00 93.62 199 TRP A C 1
ATOM 1529 O O . TRP A 1 199 ? 4.899 -3.201 -17.092 1.00 93.62 199 TRP A O 1
ATOM 1539 N N . ALA A 1 200 ? 6.675 -3.508 -15.756 1.00 93.19 200 ALA A N 1
ATOM 1540 C CA . ALA A 1 200 ? 6.943 -2.092 -15.548 1.00 93.19 200 ALA A CA 1
ATOM 1541 C C . ALA A 1 200 ? 8.410 -1.846 -15.195 1.00 93.19 200 ALA A C 1
ATOM 1543 O O . ALA A 1 200 ? 9.125 -2.742 -14.750 1.00 93.19 200 ALA A O 1
ATOM 1544 N N . GLY A 1 201 ? 8.843 -0.607 -15.394 1.00 91.38 201 GLY A N 1
ATOM 1545 C CA . GLY A 1 201 ? 10.184 -0.148 -15.075 1.00 91.38 201 GLY A CA 1
ATOM 1546 C C . GLY A 1 201 ? 10.269 1.370 -15.050 1.00 91.38 201 GLY A C 1
ATOM 1547 O O . GLY A 1 201 ? 9.354 2.077 -15.480 1.00 91.38 201 GLY A O 1
ATOM 1548 N N . ARG A 1 202 ? 11.401 1.881 -14.578 1.00 87.88 202 ARG A N 1
ATOM 1549 C CA . ARG A 1 202 ? 11.733 3.305 -14.647 1.00 87.88 202 ARG A CA 1
ATOM 1550 C C . ARG A 1 202 ? 11.792 3.772 -16.104 1.00 87.88 202 ARG A C 1
ATOM 1552 O O . ARG A 1 202 ? 12.311 3.068 -16.977 1.00 87.88 202 ARG A O 1
ATOM 1559 N N . ASN A 1 203 ? 11.297 4.973 -16.372 1.00 85.62 203 ASN A N 1
ATOM 1560 C CA . ASN A 1 203 ? 11.322 5.603 -17.686 1.00 85.62 203 ASN A CA 1
ATOM 1561 C C . ASN A 1 203 ? 12.267 6.804 -17.699 1.00 85.62 203 ASN A C 1
ATOM 1563 O O . ASN A 1 203 ? 11.915 7.891 -17.255 1.00 85.62 203 ASN A O 1
ATOM 1567 N N . TYR A 1 204 ? 13.450 6.628 -18.277 1.00 80.19 204 TYR A N 1
ATOM 1568 C CA . TYR A 1 204 ? 14.428 7.710 -18.405 1.00 80.19 204 TYR A CA 1
ATOM 1569 C C . TYR A 1 204 ? 14.257 8.564 -19.674 1.00 80.19 204 TYR A C 1
ATOM 1571 O O . TYR A 1 204 ? 15.143 9.341 -20.029 1.00 80.19 204 TYR A O 1
ATOM 1579 N N . ASP A 1 205 ? 13.164 8.388 -20.420 1.00 78.81 205 ASP A N 1
ATOM 1580 C CA . ASP A 1 205 ? 12.938 9.146 -21.648 1.00 78.81 205 ASP A CA 1
ATOM 1581 C C . ASP A 1 205 ? 12.778 10.639 -21.335 1.00 78.81 205 ASP A C 1
ATOM 1583 O O . ASP A 1 205 ? 11.951 11.021 -20.514 1.00 78.81 205 ASP A O 1
ATOM 1587 N N . GLY A 1 206 ? 13.563 11.482 -22.011 1.00 73.62 206 GLY A N 1
ATOM 1588 C CA . GLY A 1 206 ? 13.545 12.935 -21.811 1.00 73.62 206 GLY A CA 1
ATOM 1589 C C . GLY A 1 206 ? 14.463 13.448 -20.697 1.00 73.62 206 GLY A C 1
ATOM 1590 O O . GLY A 1 206 ? 14.558 14.660 -20.536 1.00 73.62 206 GLY A O 1
ATOM 1591 N N . LEU A 1 207 ? 15.171 12.568 -19.979 1.00 72.50 207 LEU A N 1
ATOM 1592 C CA . LEU A 1 207 ? 16.150 12.965 -18.963 1.00 72.50 207 LEU A CA 1
ATOM 1593 C C . LEU A 1 207 ? 17.560 13.071 -19.559 1.00 72.50 207 LEU A C 1
ATOM 1595 O O . LEU A 1 207 ? 18.027 12.161 -20.249 1.00 72.50 207 LEU A O 1
ATOM 1599 N N . GLU A 1 208 ? 18.243 14.184 -19.281 1.00 63.34 208 GLU A N 1
ATOM 1600 C CA . GLU A 1 208 ? 19.621 14.427 -19.733 1.00 63.34 208 GLU A CA 1
ATOM 1601 C C . GLU A 1 208 ? 20.668 13.864 -18.749 1.00 63.34 208 GLU A C 1
ATOM 1603 O O . GLU A 1 208 ? 21.688 13.336 -19.195 1.00 63.34 208 GLU A O 1
ATOM 1608 N N . ASN A 1 209 ? 20.397 13.880 -17.433 1.00 60.44 209 ASN A N 1
ATOM 1609 C CA . ASN A 1 209 ? 21.325 13.438 -16.379 1.00 60.44 209 ASN A CA 1
ATOM 1610 C C . ASN A 1 209 ? 20.672 12.421 -15.424 1.00 60.44 209 ASN A C 1
ATOM 1612 O O . ASN A 1 209 ? 19.527 12.598 -15.022 1.00 60.44 209 ASN A O 1
ATOM 1616 N N . ALA A 1 210 ? 21.399 11.355 -15.054 1.00 55.25 210 ALA A N 1
ATOM 1617 C CA . ALA A 1 210 ? 20.917 10.332 -14.109 1.00 55.25 210 ALA A CA 1
ATOM 1618 C C . ALA A 1 210 ? 21.230 10.668 -12.645 1.00 55.25 210 ALA A C 1
ATOM 1620 O O . ALA A 1 210 ? 20.785 9.960 -11.743 1.00 55.25 210 ALA A O 1
ATOM 1621 N N . ASP A 1 211 ? 22.004 11.731 -12.416 1.00 54.56 211 ASP A N 1
ATOM 1622 C CA . ASP A 1 211 ? 22.337 12.223 -11.081 1.00 54.56 211 ASP A CA 1
ATOM 1623 C C . ASP A 1 211 ? 21.183 13.011 -10.425 1.00 54.56 211 ASP A C 1
ATOM 1625 O O . ASP A 1 211 ? 21.238 13.220 -9.217 1.00 54.56 211 ASP A O 1
ATOM 1629 N N . ASP A 1 212 ? 20.108 13.345 -11.157 1.00 52.28 212 ASP A N 1
ATOM 1630 C CA . ASP A 1 212 ? 18.839 13.882 -10.614 1.00 52.28 212 ASP A CA 1
ATOM 1631 C C . ASP A 1 212 ? 18.004 12.786 -9.913 1.00 52.28 212 ASP A C 1
ATOM 1633 O O . ASP A 1 212 ? 16.785 12.714 -10.031 1.00 52.28 212 ASP A O 1
ATOM 1637 N N . TRP A 1 213 ? 18.679 11.900 -9.176 1.00 53.12 213 TRP A N 1
ATOM 1638 C CA . TRP A 1 213 ? 18.102 10.780 -8.429 1.00 53.12 213 TRP A CA 1
ATOM 1639 C C . TRP A 1 213 ? 16.980 11.196 -7.471 1.00 53.12 213 TRP A C 1
ATOM 1641 O O . TRP A 1 213 ? 16.080 10.397 -7.202 1.00 53.12 213 TRP A O 1
ATOM 1651 N N . ASP A 1 214 ? 17.032 12.436 -6.982 1.00 50.56 214 ASP A N 1
ATOM 1652 C CA . ASP A 1 214 ? 16.004 13.020 -6.118 1.00 50.56 214 ASP A CA 1
ATOM 1653 C C . ASP A 1 214 ? 14.621 13.043 -6.798 1.00 50.56 214 ASP A C 1
ATOM 1655 O O . ASP A 1 214 ? 13.603 13.079 -6.112 1.00 50.56 214 ASP A O 1
ATOM 1659 N N . PHE A 1 215 ? 14.572 12.913 -8.129 1.00 51.34 215 PHE A N 1
ATOM 1660 C CA . PHE A 1 215 ? 13.355 12.758 -8.916 1.00 51.34 215 PHE A CA 1
ATOM 1661 C C . PHE A 1 215 ? 13.313 11.352 -9.511 1.00 51.34 215 PHE A C 1
ATOM 1663 O O . PHE A 1 215 ? 13.956 11.035 -10.516 1.00 51.34 215 PHE A O 1
ATOM 1670 N N . ALA A 1 216 ? 12.564 10.459 -8.868 1.00 57.84 216 ALA A N 1
ATOM 1671 C CA . ALA A 1 216 ? 12.377 9.123 -9.402 1.00 57.84 216 ALA A CA 1
ATOM 1672 C C . ALA A 1 216 ? 11.634 9.224 -10.750 1.00 57.84 216 ALA A C 1
ATOM 1674 O O . ALA A 1 216 ? 10.487 9.657 -10.754 1.00 57.84 216 ALA A O 1
ATOM 1675 N N . PRO A 1 217 ? 12.251 8.824 -11.877 1.00 67.88 217 PRO A N 1
ATOM 1676 C CA . PRO A 1 217 ? 11.682 8.990 -13.213 1.00 67.88 217 PRO A CA 1
ATOM 1677 C C . PRO A 1 217 ? 10.289 8.373 -13.312 1.00 67.88 217 PRO A C 1
ATOM 1679 O O . PRO A 1 217 ? 10.059 7.315 -12.727 1.00 67.88 217 PRO A O 1
ATOM 1682 N N . SER A 1 218 ? 9.419 8.964 -14.141 1.00 83.25 218 SER A N 1
ATOM 1683 C CA . SER A 1 218 ? 8.128 8.382 -14.547 1.00 83.25 218 SER A CA 1
ATOM 1684 C C . SER A 1 218 ? 8.187 6.859 -14.771 1.00 83.25 218 SER A C 1
ATOM 1686 O O . SER A 1 218 ? 9.225 6.281 -15.098 1.00 83.25 218 SER A O 1
ATOM 1688 N N . ILE A 1 219 ? 7.061 6.167 -14.615 1.00 89.19 219 ILE A N 1
ATOM 1689 C CA . ILE A 1 219 ? 7.008 4.706 -14.780 1.00 89.19 219 ILE A CA 1
ATOM 1690 C C . ILE A 1 219 ? 6.582 4.367 -16.199 1.00 89.19 219 ILE A C 1
ATOM 1692 O O . ILE A 1 219 ? 5.528 4.804 -16.644 1.00 89.19 219 ILE A O 1
ATOM 1696 N N . ARG A 1 220 ? 7.330 3.515 -16.892 1.00 91.75 220 ARG A N 1
ATOM 1697 C CA . ARG A 1 220 ? 6.860 2.855 -18.113 1.00 91.75 220 ARG A CA 1
ATOM 1698 C C . ARG A 1 220 ? 6.247 1.515 -17.730 1.00 91.75 220 ARG A C 1
ATOM 1700 O O . ARG A 1 220 ? 6.872 0.760 -16.993 1.00 91.75 220 ARG A O 1
ATOM 1707 N N . PHE A 1 221 ? 5.053 1.203 -18.223 1.00 93.56 221 PHE A N 1
ATOM 1708 C CA . PHE A 1 221 ? 4.321 -0.008 -17.839 1.00 93.56 221 PHE A CA 1
ATOM 1709 C C . PHE A 1 221 ? 3.495 -0.590 -18.991 1.00 93.56 221 PHE A C 1
ATOM 1711 O O . PHE A 1 221 ? 3.095 0.116 -19.917 1.00 93.56 221 PHE A O 1
ATOM 1718 N N . VAL A 1 222 ? 3.241 -1.895 -18.942 1.00 94.44 222 VAL A N 1
ATOM 1719 C CA . VAL A 1 222 ? 2.350 -2.605 -19.868 1.00 94.44 222 VAL A CA 1
ATOM 1720 C C . VAL A 1 222 ? 0.897 -2.289 -19.522 1.00 94.44 222 VAL A C 1
ATOM 1722 O O . VAL A 1 222 ? 0.524 -2.314 -18.355 1.00 94.44 222 VAL A O 1
ATOM 1725 N N . ILE A 1 223 ? 0.043 -2.043 -20.511 1.00 94.12 223 ILE A N 1
ATOM 1726 C CA . ILE A 1 223 ? -1.405 -1.923 -20.275 1.00 94.12 223 ILE A CA 1
ATOM 1727 C C . ILE A 1 223 ? -2.011 -3.339 -20.285 1.00 94.12 223 ILE A C 1
ATOM 1729 O O . ILE A 1 223 ? -1.716 -4.103 -21.212 1.00 94.12 223 ILE A O 1
ATOM 1733 N N . PRO A 1 224 ? -2.862 -3.731 -19.314 1.00 89.19 224 PRO A N 1
ATOM 1734 C CA . PRO A 1 224 ? -3.578 -5.003 -19.389 1.00 89.19 224 PRO A CA 1
ATOM 1735 C C . PRO A 1 224 ? -4.364 -5.123 -20.702 1.00 89.19 224 PRO A C 1
ATOM 1737 O O . PRO A 1 224 ? -5.145 -4.245 -21.056 1.00 89.19 224 PRO A O 1
ATOM 1740 N N . GLY A 1 225 ? -4.140 -6.206 -21.448 1.00 85.56 225 GLY A N 1
ATOM 1741 C CA . GLY A 1 225 ? -4.697 -6.389 -22.797 1.00 85.56 225 GLY A CA 1
ATOM 1742 C C . GLY A 1 225 ? -3.774 -5.948 -23.943 1.00 85.56 225 GLY A C 1
ATOM 1743 O O . GLY A 1 225 ? -4.062 -6.259 -25.098 1.00 85.56 225 GLY A O 1
ATOM 1744 N N . GLY A 1 226 ? -2.636 -5.321 -23.637 1.00 88.88 226 GLY A N 1
ATOM 1745 C CA . GLY A 1 226 ? -1.552 -5.046 -24.577 1.00 88.88 226 GLY A CA 1
ATOM 1746 C C . GLY A 1 226 ? -1.227 -3.562 -24.738 1.00 88.88 226 GLY A C 1
ATOM 1747 O O . GLY A 1 226 ? -2.039 -2.684 -24.466 1.00 88.88 226 GLY A O 1
ATOM 1748 N N . GLY A 1 227 ? -0.018 -3.293 -25.233 1.00 91.50 227 GLY A N 1
ATOM 1749 C CA . GLY A 1 227 ? 0.532 -1.943 -25.354 1.00 91.50 227 GLY A CA 1
ATOM 1750 C C . GLY A 1 227 ? 1.397 -1.548 -24.159 1.00 91.50 227 GLY A C 1
ATOM 1751 O O . GLY A 1 227 ? 1.513 -2.281 -23.178 1.00 91.50 227 GLY A O 1
ATOM 1752 N N . VAL A 1 228 ? 2.037 -0.387 -24.274 1.00 92.38 228 VAL A N 1
ATOM 1753 C CA . VAL A 1 228 ? 2.904 0.193 -23.244 1.00 92.38 228 VAL A CA 1
ATOM 1754 C C . VAL A 1 228 ? 2.518 1.654 -23.081 1.00 92.38 228 VAL A C 1
ATOM 1756 O O . VAL A 1 228 ? 2.326 2.349 -24.079 1.00 92.38 228 VAL A O 1
ATOM 1759 N N . SER A 1 229 ? 2.421 2.101 -21.837 1.00 92.56 229 SER A N 1
ATOM 1760 C CA . SER A 1 229 ? 2.198 3.494 -21.473 1.00 92.56 229 SER A CA 1
ATOM 1761 C C . SER A 1 229 ? 3.334 4.001 -20.590 1.00 92.56 229 SER A C 1
ATOM 1763 O O . SER A 1 229 ? 4.150 3.230 -20.076 1.00 92.56 229 SER A O 1
ATOM 1765 N N . VAL A 1 230 ? 3.399 5.318 -20.450 1.00 89.56 230 VAL A N 1
ATOM 1766 C CA . VAL A 1 230 ? 4.289 6.012 -19.527 1.00 89.56 230 VAL A CA 1
ATOM 1767 C C . VAL A 1 230 ? 3.400 6.815 -18.594 1.00 89.56 230 VAL A C 1
ATOM 1769 O O . VAL A 1 230 ? 2.533 7.557 -19.047 1.00 89.56 230 VAL A O 1
ATOM 1772 N N . SER A 1 231 ? 3.602 6.638 -17.294 1.00 85.75 231 SER A N 1
ATOM 1773 C CA . SER A 1 231 ? 2.903 7.389 -16.268 1.00 85.75 231 SER A CA 1
ATOM 1774 C C . SER A 1 231 ? 3.156 8.877 -16.474 1.00 85.75 231 SER A C 1
ATOM 1776 O O . SER A 1 231 ? 4.292 9.307 -16.662 1.00 85.75 231 SER A O 1
ATOM 1778 N N . ASN A 1 232 ? 2.084 9.656 -16.423 1.00 76.50 232 ASN A N 1
ATOM 1779 C CA . ASN A 1 232 ? 2.129 11.114 -16.451 1.00 76.50 232 ASN A CA 1
ATOM 1780 C C . ASN A 1 232 ? 2.715 11.718 -15.164 1.00 76.50 232 ASN A C 1
ATOM 1782 O O . ASN A 1 232 ? 2.956 12.922 -15.120 1.00 76.50 232 ASN A O 1
ATOM 1786 N N . LYS A 1 233 ? 2.919 10.907 -14.118 1.00 67.12 233 LYS A N 1
ATOM 1787 C CA . LYS A 1 233 ? 3.560 11.338 -12.880 1.00 67.12 233 LYS A CA 1
ATOM 1788 C C . LYS A 1 233 ? 5.067 11.434 -13.074 1.00 67.12 233 LYS A C 1
ATOM 1790 O O . LYS A 1 233 ? 5.709 10.470 -13.492 1.00 67.12 233 LYS A O 1
ATOM 1795 N N . GLU A 1 234 ? 5.602 12.596 -12.724 1.00 62.88 234 GLU A N 1
ATOM 1796 C CA . GLU A 1 234 ? 7.039 12.872 -12.757 1.00 62.88 234 GLU A CA 1
ATOM 1797 C C . GLU A 1 234 ? 7.795 12.130 -11.646 1.00 62.88 234 GLU A C 1
ATOM 1799 O O . GLU A 1 234 ? 8.983 11.888 -11.816 1.00 62.88 234 GLU A O 1
ATOM 1804 N N . GLU A 1 235 ? 7.106 11.707 -10.575 1.00 67.12 235 GLU A N 1
ATOM 1805 C CA . GLU A 1 235 ? 7.714 11.095 -9.389 1.00 67.12 235 GLU A CA 1
ATOM 1806 C C . GLU A 1 235 ? 7.097 9.733 -9.025 1.00 67.12 235 GLU A C 1
ATOM 1808 O O . GLU A 1 235 ? 5.875 9.538 -9.034 1.00 67.12 235 GLU A O 1
ATOM 1813 N N . VAL A 1 236 ? 7.971 8.783 -8.678 1.00 68.12 236 VAL A N 1
ATOM 1814 C CA . VAL A 1 236 ? 7.616 7.464 -8.137 1.00 68.12 236 VAL A CA 1
ATOM 1815 C C . VAL A 1 236 ? 7.656 7.496 -6.613 1.00 68.12 236 VAL A C 1
ATOM 1817 O O . VAL A 1 236 ? 8.721 7.566 -6.004 1.00 68.12 236 VAL A O 1
ATOM 1820 N N . GLU A 1 237 ? 6.492 7.361 -5.993 1.00 81.62 237 GLU A N 1
ATOM 1821 C CA . GLU A 1 237 ? 6.325 7.350 -4.537 1.00 81.62 237 GLU A CA 1
ATOM 1822 C C . GLU A 1 237 ? 6.399 5.903 -4.018 1.00 81.62 237 GLU A C 1
ATOM 1824 O O . GLU A 1 237 ? 5.369 5.282 -3.735 1.00 81.62 237 GLU A O 1
ATOM 1829 N N . VAL A 1 238 ? 7.614 5.339 -3.959 1.00 85.06 238 VAL A N 1
ATOM 1830 C CA . VAL A 1 238 ? 7.853 3.981 -3.429 1.00 85.06 238 VAL A CA 1
ATOM 1831 C C . VAL A 1 238 ? 7.949 4.009 -1.906 1.00 85.06 238 VAL A C 1
ATOM 18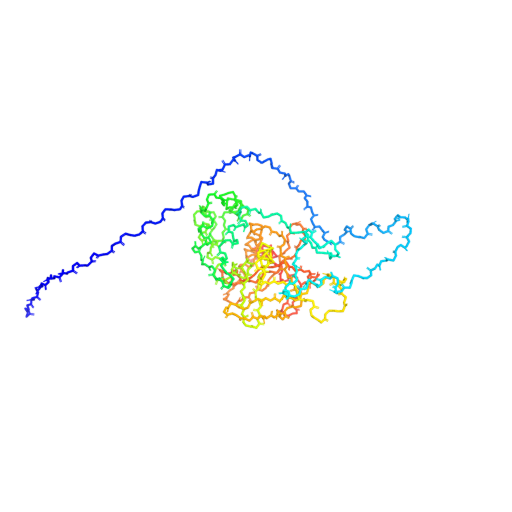33 O O . VAL A 1 238 ? 8.839 4.642 -1.341 1.00 85.06 238 VAL A O 1
ATOM 1836 N N . ASP A 1 239 ? 7.083 3.251 -1.247 1.00 89.19 239 ASP A N 1
ATOM 1837 C CA . ASP A 1 239 ? 7.177 2.903 0.164 1.00 89.19 239 ASP A CA 1
ATOM 1838 C C . ASP A 1 239 ? 8.011 1.631 0.342 1.00 89.19 239 ASP A C 1
ATOM 1840 O O . ASP A 1 239 ? 7.629 0.539 -0.090 1.00 89.19 239 ASP A O 1
ATOM 1844 N N . PHE A 1 240 ? 9.160 1.790 0.994 1.00 91.69 240 PHE A N 1
ATOM 1845 C CA . PHE A 1 240 ? 10.090 0.714 1.341 1.00 91.69 240 PHE A CA 1
ATOM 1846 C C . PHE A 1 240 ? 9.680 -0.050 2.609 1.00 91.69 240 PHE A C 1
ATOM 1848 O O . PHE A 1 240 ? 10.383 -0.964 3.038 1.00 91.69 240 PHE A O 1
ATOM 1855 N N . SER A 1 241 ? 8.5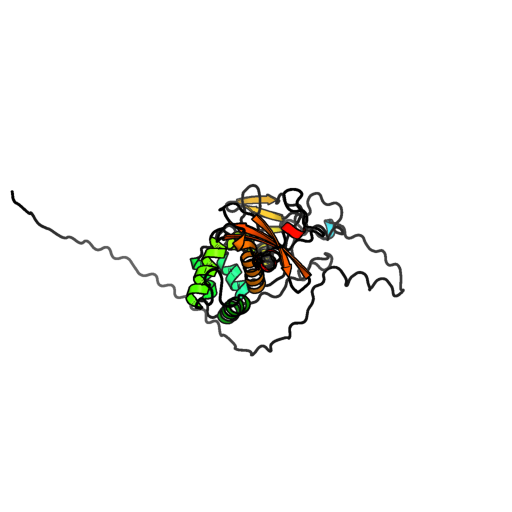58 0.319 3.224 1.00 94.69 241 SER A N 1
ATOM 1856 C CA . SER A 1 241 ? 8.018 -0.359 4.396 1.00 94.69 241 SER A CA 1
ATOM 1857 C C . SER A 1 241 ? 7.319 -1.656 4.008 1.00 94.69 241 SER A C 1
ATOM 1859 O O . SER A 1 241 ? 6.768 -1.809 2.917 1.00 94.69 241 SER A O 1
ATOM 1861 N N . HIS A 1 242 ? 7.304 -2.595 4.941 1.00 97.75 242 HIS A N 1
ATOM 1862 C CA . HIS A 1 242 ? 6.556 -3.834 4.794 1.00 97.75 242 HIS A CA 1
ATOM 1863 C C . HIS A 1 242 ? 5.044 -3.598 4.865 1.00 97.75 242 HIS A C 1
ATOM 1865 O O . HIS A 1 242 ? 4.572 -2.607 5.427 1.00 97.75 242 HIS A O 1
ATOM 1871 N N . ALA A 1 243 ? 4.267 -4.533 4.324 1.00 98.25 243 ALA A N 1
ATOM 1872 C CA . ALA A 1 243 ? 2.835 -4.350 4.135 1.00 98.25 243 ALA A CA 1
ATOM 1873 C C . ALA A 1 243 ? 2.063 -4.163 5.452 1.00 98.25 243 ALA A C 1
ATOM 1875 O O . ALA A 1 243 ? 1.131 -3.365 5.504 1.00 98.25 243 ALA A O 1
ATOM 1876 N N . ASP A 1 244 ? 2.457 -4.842 6.532 1.00 98.19 244 ASP A N 1
ATOM 1877 C CA . ASP A 1 244 ? 1.850 -4.656 7.855 1.00 98.19 244 ASP A CA 1
ATOM 1878 C C . ASP A 1 244 ? 2.115 -3.254 8.424 1.00 98.19 244 ASP A C 1
ATOM 1880 O O . ASP A 1 244 ? 1.204 -2.650 8.988 1.00 98.19 244 ASP A O 1
ATOM 1884 N N . ASP A 1 245 ? 3.313 -2.697 8.227 1.00 97.62 245 ASP A N 1
ATOM 1885 C CA . ASP A 1 245 ? 3.637 -1.324 8.638 1.00 97.62 245 ASP A CA 1
ATOM 1886 C C . ASP A 1 245 ? 2.802 -0.289 7.878 1.00 97.62 245 ASP A C 1
ATOM 1888 O O . ASP A 1 245 ? 2.271 0.644 8.486 1.00 97.62 245 ASP A O 1
ATOM 1892 N N . ILE A 1 246 ? 2.634 -0.480 6.567 1.00 98.25 246 ILE A N 1
ATOM 1893 C CA . ILE A 1 246 ? 1.776 0.367 5.727 1.00 98.25 246 ILE A CA 1
ATOM 1894 C C . ILE A 1 246 ? 0.326 0.296 6.217 1.00 98.25 246 ILE A C 1
ATOM 1896 O O . ILE A 1 246 ? -0.301 1.337 6.426 1.00 98.25 246 ILE A O 1
ATOM 1900 N N . ILE A 1 247 ? -0.189 -0.917 6.464 1.00 98.62 247 ILE A N 1
ATOM 1901 C CA . ILE A 1 247 ? -1.556 -1.123 6.963 1.00 98.62 247 ILE A CA 1
ATOM 1902 C C . ILE A 1 247 ? -1.765 -0.391 8.290 1.00 98.62 247 ILE A C 1
ATOM 1904 O O . ILE A 1 247 ? -2.739 0.350 8.440 1.00 98.62 247 ILE A O 1
ATOM 1908 N N . ILE A 1 248 ? -0.841 -0.555 9.238 1.00 98.38 248 ILE A N 1
ATOM 1909 C CA . ILE A 1 248 ? -0.911 0.084 10.556 1.00 98.38 248 ILE A CA 1
ATOM 1910 C C . ILE A 1 248 ? -0.883 1.608 10.423 1.00 98.38 248 ILE A C 1
ATOM 1912 O O . ILE A 1 248 ? -1.746 2.283 10.982 1.00 98.38 248 ILE A O 1
ATOM 1916 N N . ARG A 1 249 ? 0.080 2.170 9.685 1.00 97.62 249 ARG A N 1
ATOM 1917 C CA . ARG A 1 249 ? 0.255 3.627 9.568 1.00 97.62 249 ARG A CA 1
ATOM 1918 C C . ARG A 1 249 ? -0.929 4.291 8.879 1.00 97.62 249 ARG A C 1
ATOM 1920 O O . ARG A 1 249 ? -1.467 5.259 9.410 1.00 97.62 249 ARG A O 1
ATOM 1927 N N . ALA A 1 250 ? -1.376 3.750 7.749 1.00 97.88 250 ALA A N 1
ATOM 1928 C CA . ALA A 1 250 ? -2.514 4.301 7.025 1.00 97.88 250 ALA A CA 1
ATOM 1929 C C . ALA A 1 250 ? -3.814 4.194 7.836 1.00 97.88 250 ALA A C 1
ATOM 1931 O O . ALA A 1 250 ? -4.611 5.128 7.839 1.00 97.88 250 ALA A O 1
ATOM 1932 N N . THR A 1 251 ? -4.001 3.108 8.595 1.00 98.44 251 THR A N 1
ATOM 1933 C CA . THR A 1 251 ? -5.179 2.958 9.465 1.00 98.44 251 THR A CA 1
ATOM 1934 C C . THR A 1 251 ? -5.112 3.898 10.676 1.00 98.44 251 THR A C 1
ATOM 1936 O O . THR A 1 251 ? -6.114 4.526 11.010 1.00 98.44 251 THR A O 1
ATOM 1939 N N . LYS A 1 252 ? -3.936 4.097 11.296 1.00 97.06 252 LYS A N 1
ATOM 1940 C CA . LYS A 1 252 ? -3.734 5.127 12.341 1.00 97.06 252 LYS A CA 1
ATOM 1941 C C . LYS A 1 252 ? -4.040 6.530 11.801 1.00 97.06 252 LYS A C 1
ATOM 1943 O O . LYS A 1 252 ? -4.767 7.286 12.443 1.00 97.06 252 LYS A O 1
ATOM 1948 N N . ALA A 1 253 ? -3.541 6.850 10.607 1.00 95.56 253 ALA A N 1
ATOM 1949 C CA . ALA A 1 253 ? -3.822 8.108 9.922 1.00 95.56 253 ALA A CA 1
ATOM 1950 C C . ALA A 1 253 ? -5.326 8.289 9.649 1.00 95.56 253 ALA A C 1
ATOM 1952 O O . ALA A 1 253 ? -5.881 9.351 9.933 1.00 95.56 253 ALA A O 1
ATOM 1953 N N . TYR A 1 254 ? -6.003 7.237 9.173 1.00 96.25 254 TYR A N 1
ATOM 1954 C CA . TYR A 1 254 ? -7.448 7.244 8.962 1.00 96.25 254 TYR A CA 1
ATOM 1955 C C . TYR A 1 254 ? -8.205 7.521 10.262 1.00 96.25 254 TYR A C 1
ATOM 1957 O O . TYR A 1 254 ? -9.036 8.422 10.282 1.00 96.25 254 TYR A O 1
ATOM 1965 N N . LYS A 1 255 ? -7.884 6.824 11.361 1.00 95.19 255 LYS A N 1
ATOM 1966 C CA . LYS A 1 255 ? -8.536 7.023 12.669 1.00 95.19 255 LYS A CA 1
ATOM 1967 C C . LYS A 1 255 ? -8.432 8.471 13.156 1.00 95.19 255 LYS A C 1
ATOM 1969 O O . LYS A 1 255 ? -9.393 8.999 13.709 1.00 95.19 255 LYS A O 1
ATOM 1974 N N . GLY A 1 256 ? -7.294 9.126 12.924 1.00 92.06 256 GLY A N 1
ATOM 1975 C CA . GLY A 1 256 ? -7.125 10.546 13.230 1.00 92.06 256 GLY A CA 1
ATOM 1976 C C . GLY A 1 256 ? -8.004 11.460 12.364 1.00 92.06 256 GLY A C 1
ATOM 1977 O O . GLY A 1 256 ? -8.622 12.396 12.872 1.00 92.06 256 GLY A O 1
ATOM 1978 N N . LEU A 1 257 ? -8.128 11.163 11.068 1.00 91.06 257 LEU A N 1
ATOM 1979 C CA . LEU A 1 257 ? -8.925 11.955 10.126 1.00 91.06 257 LEU A CA 1
ATOM 1980 C C . LEU A 1 257 ? -10.443 11.712 10.246 1.00 91.06 257 LEU A C 1
ATOM 1982 O O . LEU A 1 257 ? -11.228 12.649 10.055 1.00 91.06 257 LEU A O 1
ATOM 1986 N N . ALA A 1 258 ? -10.854 10.482 10.565 1.00 91.88 258 ALA A N 1
ATOM 1987 C CA . ALA A 1 258 ? -12.224 9.973 10.484 1.00 91.88 258 ALA A CA 1
ATOM 1988 C C . ALA A 1 258 ? -13.297 10.857 11.148 1.00 91.88 258 ALA A C 1
ATOM 1990 O O . ALA A 1 258 ? -14.331 11.076 10.513 1.00 91.88 258 ALA A O 1
ATOM 1991 N N . PRO A 1 259 ? -13.076 11.472 12.333 1.00 89.44 259 PRO A N 1
ATOM 1992 C CA . PRO A 1 259 ? -14.060 12.373 12.946 1.00 89.44 259 PRO A CA 1
ATOM 1993 C C . PRO A 1 259 ? -14.479 13.566 12.069 1.00 89.44 259 PRO A C 1
ATOM 1995 O O . PRO A 1 259 ? -15.516 14.181 12.315 1.00 89.44 259 PRO A O 1
ATOM 1998 N N . ASN A 1 260 ? -13.692 13.903 11.042 1.00 83.56 260 ASN A N 1
ATOM 1999 C CA . ASN A 1 260 ? -13.931 15.029 10.137 1.00 83.56 260 ASN A CA 1
ATOM 2000 C C . ASN A 1 260 ? -14.413 14.591 8.746 1.00 83.56 260 ASN A C 1
ATOM 2002 O O . ASN A 1 260 ? -14.612 15.441 7.866 1.00 83.56 260 ASN A O 1
ATOM 2006 N N . LEU A 1 261 ? -14.595 13.288 8.517 1.00 87.06 261 LEU A N 1
ATOM 2007 C CA . LEU A 1 261 ? -15.109 12.723 7.271 1.00 87.06 261 LEU A CA 1
ATOM 2008 C C . LEU A 1 261 ? -16.640 12.685 7.329 1.00 87.06 261 LEU A C 1
ATOM 2010 O O . LEU A 1 261 ? -17.257 11.720 7.764 1.00 87.06 261 LEU A O 1
ATOM 2014 N N . LEU A 1 262 ? -17.262 13.795 6.924 1.00 78.81 262 LEU A N 1
ATOM 2015 C CA . LEU A 1 262 ? -18.723 13.948 6.923 1.00 78.81 262 LEU A CA 1
ATOM 2016 C C . LEU A 1 262 ? -19.397 13.431 5.641 1.00 78.81 262 LEU A C 1
ATOM 2018 O O . LEU A 1 262 ? -20.612 13.249 5.634 1.00 78.81 262 LEU A O 1
ATOM 2022 N N . TYR A 1 263 ? -18.630 13.236 4.567 1.00 78.94 263 TYR A N 1
ATOM 2023 C CA . TYR A 1 263 ? -19.130 12.927 3.228 1.00 78.94 263 TYR A CA 1
ATOM 2024 C C . TYR A 1 263 ? -18.236 11.890 2.542 1.00 78.94 263 TYR A C 1
ATOM 2026 O O . TYR A 1 263 ? -17.101 11.665 2.965 1.00 78.94 263 TYR A O 1
ATOM 2034 N N . ASP A 1 264 ? -18.735 11.340 1.438 1.00 81.62 264 ASP A N 1
ATOM 2035 C CA . ASP A 1 264 ? -18.038 10.345 0.612 1.00 81.62 264 ASP A CA 1
ATOM 2036 C C . ASP A 1 264 ? -16.959 10.970 -0.298 1.00 81.62 264 ASP A C 1
ATOM 2038 O O . ASP A 1 264 ? -16.320 10.290 -1.098 1.00 81.62 264 ASP A O 1
ATOM 2042 N N . GLU A 1 265 ? -16.743 12.284 -0.195 1.00 84.56 265 GLU A N 1
ATOM 2043 C CA . GLU A 1 265 ? -15.667 12.975 -0.901 1.00 84.56 265 GLU A CA 1
ATOM 2044 C C . GLU A 1 265 ? -14.316 12.688 -0.236 1.00 84.56 265 GLU A C 1
ATOM 2046 O O . GLU A 1 265 ? -14.145 12.864 0.974 1.00 84.56 265 GLU A O 1
ATOM 2051 N N . GLY A 1 266 ? -13.335 12.283 -1.046 1.00 86.25 266 GLY A N 1
ATOM 2052 C CA . GLY A 1 266 ? -11.978 12.020 -0.579 1.00 86.25 266 GLY A CA 1
ATOM 2053 C C . GLY A 1 266 ? -11.307 13.279 -0.029 1.00 86.25 266 GLY A C 1
ATOM 2054 O O . GLY A 1 266 ? -11.213 14.298 -0.714 1.00 86.25 266 GLY A O 1
ATOM 2055 N N . LYS A 1 267 ? -10.796 13.194 1.199 1.00 89.88 267 LYS A N 1
ATOM 2056 C CA . LYS A 1 267 ? -9.981 14.225 1.843 1.00 89.88 267 LYS A CA 1
ATOM 2057 C C . LYS A 1 267 ? -8.535 13.776 1.951 1.00 89.88 267 LYS A C 1
ATOM 2059 O O . LYS A 1 267 ? -8.261 12.628 2.290 1.00 89.88 267 LYS A O 1
ATOM 2064 N N . LEU A 1 268 ? -7.630 14.714 1.694 1.00 89.25 268 LEU A N 1
ATOM 2065 C CA . LEU A 1 268 ? -6.194 14.555 1.886 1.00 89.25 268 LEU A CA 1
ATOM 2066 C C . LEU A 1 268 ? -5.807 14.971 3.312 1.00 89.25 268 LEU A C 1
ATOM 2068 O O . LEU A 1 268 ? -6.190 16.053 3.760 1.00 89.25 268 LEU A O 1
ATOM 2072 N N . CYS A 1 269 ? -5.010 14.152 3.990 1.00 89.94 269 CYS A N 1
ATOM 2073 C CA . CYS A 1 269 ? -4.262 14.536 5.184 1.00 89.94 269 CYS A CA 1
ATOM 2074 C C . CYS A 1 269 ? -2.830 13.992 5.111 1.00 89.94 269 CYS A C 1
ATOM 2076 O O . CYS A 1 269 ? -2.530 13.101 4.318 1.00 89.94 269 CYS A O 1
ATOM 2078 N N . PHE A 1 270 ? -1.944 14.541 5.932 1.00 91.62 270 PHE A N 1
ATOM 2079 C CA . PHE A 1 270 ? -0.557 14.136 6.064 1.00 91.62 270 PHE A CA 1
ATOM 2080 C C . PHE A 1 270 ? -0.341 13.497 7.426 1.00 91.62 270 PHE A C 1
ATOM 2082 O O . PHE A 1 270 ? -0.728 14.043 8.459 1.00 91.62 270 PHE A O 1
ATOM 2089 N N . TYR A 1 271 ? 0.269 12.323 7.414 1.00 91.56 271 TYR A N 1
ATOM 2090 C CA . TYR A 1 271 ? 0.588 11.537 8.588 1.00 91.56 271 TYR A CA 1
ATOM 2091 C C . TYR A 1 271 ? 2.098 11.511 8.766 1.00 91.56 271 TYR A C 1
ATOM 2093 O O . TYR A 1 271 ? 2.823 11.056 7.882 1.00 91.56 271 TYR A O 1
ATOM 2101 N N . LYS A 1 272 ? 2.571 11.996 9.912 1.00 91.19 272 LYS A N 1
ATOM 2102 C CA . LYS A 1 272 ? 3.977 11.904 10.291 1.00 91.19 272 LYS A CA 1
ATOM 2103 C C . LYS A 1 272 ? 4.171 10.691 11.192 1.00 91.19 272 LYS A C 1
ATOM 2105 O O . LYS A 1 272 ? 3.568 10.621 12.260 1.00 91.19 272 LYS A O 1
ATOM 2110 N N . SER A 1 273 ? 4.994 9.745 10.762 1.00 88.25 273 SER A N 1
ATOM 2111 C CA . SER A 1 273 ? 5.349 8.579 11.571 1.00 88.25 273 SER A CA 1
ATOM 2112 C C . SER A 1 273 ? 6.412 8.919 12.616 1.00 88.25 273 SER A C 1
ATOM 2114 O O . SER A 1 273 ? 7.131 9.916 12.515 1.00 88.25 273 SER A O 1
ATOM 2116 N N . ASP A 1 274 ? 6.547 8.043 13.613 1.00 85.56 274 ASP A N 1
ATOM 2117 C CA . ASP A 1 274 ? 7.506 8.197 14.717 1.00 85.56 274 ASP A CA 1
ATOM 2118 C C . ASP A 1 274 ? 8.975 8.207 14.254 1.00 85.56 274 ASP A C 1
ATOM 2120 O O . ASP A 1 274 ? 9.844 8.765 14.923 1.00 85.56 274 ASP A O 1
ATOM 2124 N N . ASP A 1 275 ? 9.257 7.610 13.095 1.00 82.81 275 ASP A N 1
ATOM 2125 C CA . ASP A 1 275 ? 10.577 7.591 12.457 1.00 82.81 275 ASP A CA 1
ATOM 2126 C C . ASP A 1 275 ? 10.852 8.829 11.580 1.00 82.81 275 ASP A C 1
ATOM 2128 O O . ASP A 1 275 ? 11.920 8.937 10.981 1.00 82.81 275 ASP A O 1
ATOM 2132 N N . GLY A 1 276 ? 9.922 9.788 11.539 1.00 85.38 276 GLY A N 1
ATOM 2133 C CA . GLY A 1 276 ? 10.085 11.073 10.865 1.00 85.38 276 GLY A CA 1
ATOM 2134 C C . GLY A 1 276 ? 9.644 11.107 9.403 1.00 85.38 276 GLY A C 1
ATOM 2135 O O . GLY A 1 276 ? 9.643 12.197 8.829 1.00 85.38 276 GLY A O 1
ATOM 2136 N N . HIS A 1 277 ? 9.229 9.979 8.816 1.00 87.81 277 HIS A N 1
ATOM 2137 C CA . HIS A 1 277 ? 8.656 9.968 7.469 1.00 87.81 277 HIS A CA 1
ATOM 2138 C C . HIS A 1 277 ? 7.282 10.647 7.440 1.00 87.81 277 HIS A C 1
ATOM 2140 O O . HIS A 1 277 ? 6.537 10.658 8.424 1.00 87.81 277 HIS A O 1
ATOM 2146 N N . VAL A 1 278 ? 6.947 11.217 6.285 1.00 89.94 278 VAL A N 1
ATOM 2147 C CA . VAL A 1 278 ? 5.655 11.855 6.036 1.00 89.94 278 VAL A CA 1
ATOM 2148 C C . VAL A 1 278 ? 4.933 11.075 4.950 1.00 89.94 278 VAL A C 1
ATOM 2150 O O . VAL A 1 278 ? 5.510 10.738 3.917 1.00 89.94 278 VAL A O 1
ATOM 2153 N N . TYR A 1 279 ? 3.658 10.805 5.190 1.00 92.69 279 TYR A N 1
ATOM 2154 C CA . TYR A 1 279 ? 2.785 10.093 4.274 1.00 92.69 279 TYR A CA 1
ATOM 2155 C C . TYR A 1 279 ? 1.578 10.951 3.942 1.00 92.69 279 TYR A C 1
ATOM 2157 O O . TYR A 1 279 ? 1.013 11.594 4.823 1.00 92.69 279 TYR A O 1
ATOM 2165 N N . 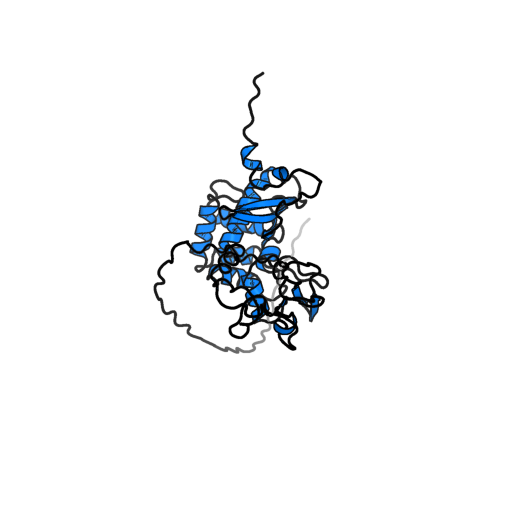ALA A 1 280 ? 1.156 10.934 2.689 1.00 92.38 280 ALA A N 1
ATOM 2166 C CA . ALA A 1 280 ? -0.140 11.438 2.279 1.00 92.38 280 ALA A CA 1
ATOM 2167 C C . ALA A 1 280 ? -1.174 10.313 2.399 1.00 92.38 280 ALA A C 1
ATOM 2169 O O . ALA A 1 280 ? -0.984 9.227 1.855 1.00 92.38 280 ALA A O 1
ATOM 2170 N N . LEU A 1 281 ? -2.281 10.581 3.086 1.00 94.81 281 LEU A N 1
ATOM 2171 C CA . LEU A 1 281 ? -3.476 9.743 3.109 1.00 94.81 281 LEU A CA 1
ATOM 2172 C C . LEU A 1 281 ? -4.586 10.458 2.345 1.00 94.81 281 LEU A C 1
ATOM 2174 O O . LEU A 1 281 ? -4.918 11.597 2.667 1.00 94.81 281 LEU A O 1
ATOM 2178 N N . VAL A 1 282 ? -5.222 9.765 1.404 1.00 93.69 282 VAL A N 1
ATOM 2179 C CA . VAL A 1 282 ? -6.522 10.174 0.864 1.00 93.69 282 VAL A CA 1
ATOM 2180 C C . VAL A 1 282 ? -7.570 9.189 1.358 1.00 93.69 282 VAL A C 1
ATOM 2182 O O . VAL A 1 282 ? -7.463 7.989 1.095 1.00 93.69 282 VAL A O 1
ATOM 2185 N N . ALA A 1 283 ? -8.585 9.685 2.058 1.00 95.69 283 ALA A N 1
ATOM 2186 C CA . ALA A 1 283 ? -9.654 8.863 2.614 1.00 95.69 283 ALA A CA 1
ATOM 2187 C C . ALA A 1 283 ? -11.017 9.558 2.522 1.00 95.69 283 ALA A C 1
ATOM 2189 O O . ALA A 1 283 ? -11.108 10.784 2.559 1.00 95.69 283 ALA A O 1
ATOM 2190 N N . ALA A 1 284 ? -12.070 8.760 2.409 1.00 95.06 284 ALA A N 1
ATOM 2191 C CA . ALA A 1 284 ? -13.464 9.170 2.520 1.00 95.06 284 ALA A CA 1
ATOM 2192 C C . ALA A 1 284 ? -14.083 8.507 3.758 1.00 95.06 284 ALA A C 1
ATOM 2194 O O . ALA A 1 284 ? -13.414 7.740 4.456 1.00 95.06 284 ALA A O 1
ATOM 2195 N N . LYS A 1 285 ? -15.347 8.814 4.059 1.00 94.69 285 LYS A N 1
ATOM 2196 C CA . LYS A 1 285 ? -16.048 8.158 5.163 1.00 94.69 285 LYS A CA 1
ATOM 2197 C C . LYS A 1 285 ? -15.979 6.629 5.003 1.00 94.69 285 LYS A C 1
ATOM 2199 O O . LYS A 1 285 ? -16.356 6.109 3.960 1.00 94.69 285 LYS A O 1
ATOM 2204 N N . ASP A 1 286 ? -15.473 5.955 6.033 1.00 95.94 286 ASP A N 1
ATOM 2205 C CA . ASP A 1 286 ? -15.336 4.495 6.128 1.00 95.94 286 ASP A CA 1
ATOM 2206 C C . ASP A 1 286 ? -14.463 3.866 5.020 1.00 95.94 286 ASP A C 1
ATOM 2208 O O . ASP A 1 286 ? -14.555 2.675 4.747 1.00 95.94 286 ASP A O 1
ATOM 2212 N N . ALA A 1 287 ? -13.584 4.654 4.382 1.00 97.50 287 ALA A N 1
ATOM 2213 C CA . ALA A 1 287 ? -12.816 4.205 3.223 1.00 97.50 287 ALA A CA 1
ATOM 2214 C C . ALA A 1 287 ? -11.430 4.860 3.098 1.00 97.50 287 ALA A C 1
ATOM 2216 O O . ALA A 1 287 ? -11.301 6.081 2.990 1.00 97.50 287 ALA A O 1
ATOM 2217 N N . ILE A 1 288 ? -10.384 4.042 2.966 1.00 97.81 288 ILE A N 1
ATOM 2218 C CA . ILE A 1 288 ? -9.070 4.483 2.477 1.00 97.81 288 ILE A CA 1
ATOM 2219 C C . ILE A 1 288 ? -9.069 4.429 0.945 1.00 97.81 288 ILE A C 1
ATOM 2221 O O . ILE A 1 288 ? -9.409 3.408 0.349 1.00 97.81 288 ILE A O 1
ATOM 2225 N N . ILE A 1 289 ? -8.660 5.527 0.301 1.00 96.56 289 ILE A N 1
ATOM 2226 C CA . ILE A 1 289 ? -8.539 5.628 -1.161 1.00 96.56 289 ILE A CA 1
ATOM 2227 C C . ILE A 1 289 ? -7.093 5.387 -1.597 1.00 96.56 289 ILE A C 1
ATOM 2229 O O . ILE A 1 289 ? -6.855 4.618 -2.524 1.00 96.56 289 ILE A O 1
ATOM 2233 N N . THR A 1 290 ? -6.116 6.037 -0.961 1.00 96.38 290 THR A N 1
ATOM 2234 C CA . THR A 1 290 ? -4.685 5.765 -1.173 1.00 96.38 290 THR A CA 1
ATOM 2235 C C . THR A 1 290 ? -3.854 6.242 0.017 1.00 96.38 290 THR A C 1
ATOM 2237 O O . THR A 1 290 ? -4.301 7.091 0.788 1.00 96.38 290 THR A O 1
ATOM 2240 N N . PHE A 1 291 ? -2.643 5.713 0.146 1.00 96.12 291 PHE A N 1
ATOM 2241 C CA . PHE A 1 291 ? -1.654 6.081 1.150 1.00 96.12 291 PHE A CA 1
ATOM 2242 C C . PHE A 1 291 ? -0.252 5.916 0.565 1.00 96.12 291 PHE A C 1
ATOM 2244 O O . PHE A 1 291 ? 0.046 4.863 -0.002 1.00 96.12 291 PHE A O 1
ATOM 2251 N N . TYR A 1 292 ? 0.588 6.944 0.665 1.00 93.69 292 TYR A N 1
ATOM 2252 C CA . TYR A 1 292 ? 1.911 6.934 0.041 1.00 93.69 292 TYR A CA 1
ATOM 2253 C C . TYR A 1 292 ? 2.902 7.872 0.733 1.00 93.69 292 TYR A C 1
ATOM 2255 O O . TYR A 1 292 ? 2.485 8.884 1.303 1.00 93.69 292 TYR A O 1
ATOM 2263 N N . PRO A 1 293 ? 4.209 7.563 0.703 1.00 91.56 293 PRO A N 1
ATOM 2264 C CA . PRO A 1 293 ? 5.235 8.442 1.244 1.00 91.56 293 PRO A CA 1
ATOM 2265 C C . PRO A 1 293 ? 5.352 9.702 0.389 1.00 91.56 293 PRO A C 1
ATOM 2267 O O . PRO A 1 293 ? 5.252 9.648 -0.834 1.00 91.56 293 PRO A O 1
ATOM 2270 N N . THR A 1 294 ? 5.605 10.840 1.024 1.00 86.00 294 THR A N 1
ATOM 2271 C CA . THR A 1 294 ? 5.820 12.110 0.328 1.00 86.00 294 THR A CA 1
ATOM 2272 C C . THR A 1 294 ? 7.017 12.844 0.912 1.00 86.00 294 THR A C 1
ATOM 2274 O O . THR A 1 294 ? 7.226 12.861 2.125 1.00 86.00 294 THR A O 1
ATOM 2277 N N . MET A 1 295 ? 7.808 13.467 0.037 1.00 72.44 295 MET A N 1
ATOM 2278 C CA . MET A 1 295 ? 8.935 14.317 0.426 1.00 72.44 295 MET A CA 1
ATOM 2279 C C . MET A 1 295 ? 8.550 15.793 0.554 1.00 72.44 295 MET A C 1
ATOM 2281 O O . MET A 1 295 ? 9.429 16.625 0.760 1.00 72.44 295 MET A O 1
ATOM 2285 N N . ALA A 1 296 ? 7.260 16.137 0.430 1.00 65.31 296 ALA A N 1
ATOM 2286 C CA . ALA A 1 296 ? 6.804 17.518 0.525 1.00 65.31 296 ALA A CA 1
ATOM 2287 C C . ALA A 1 296 ? 7.254 18.130 1.872 1.00 65.31 296 ALA A C 1
ATOM 2289 O O . ALA A 1 296 ? 6.759 17.706 2.920 1.00 65.31 296 ALA A O 1
ATOM 2290 N N . PRO A 1 297 ? 8.180 19.113 1.871 1.00 52.03 297 PRO A N 1
ATOM 2291 C CA . PRO A 1 297 ? 8.754 19.659 3.103 1.00 52.03 297 PRO A CA 1
ATOM 2292 C C . PRO A 1 297 ? 7.717 20.447 3.913 1.00 52.03 297 PRO A C 1
ATOM 2294 O O . PRO A 1 297 ? 7.782 20.473 5.137 1.00 52.03 297 PRO A O 1
ATOM 2297 N N . ASP A 1 298 ? 6.737 21.026 3.214 1.00 57.78 298 ASP A N 1
ATOM 2298 C CA . ASP A 1 298 ? 5.547 21.671 3.756 1.00 57.78 298 ASP A CA 1
ATOM 2299 C C . ASP A 1 298 ? 4.359 21.265 2.880 1.00 57.78 298 ASP A C 1
ATOM 2301 O O . ASP A 1 298 ? 4.099 21.902 1.853 1.00 57.78 298 ASP A O 1
ATOM 2305 N N . PRO A 1 299 ? 3.655 20.178 3.213 1.00 58.31 299 PRO A N 1
ATOM 2306 C CA . PRO A 1 299 ? 2.548 19.746 2.391 1.00 58.31 299 PRO A CA 1
ATOM 2307 C C . PRO A 1 299 ? 1.444 20.813 2.376 1.00 58.31 299 PRO A C 1
ATOM 2309 O O . PRO A 1 299 ? 0.779 21.081 3.380 1.00 58.31 299 PRO A O 1
ATOM 2312 N N . ILE A 1 300 ? 1.260 21.457 1.223 1.00 57.72 300 ILE A N 1
ATOM 2313 C CA . ILE A 1 300 ? 0.238 22.486 1.048 1.00 57.72 300 ILE A CA 1
ATOM 2314 C C . ILE A 1 300 ? -1.114 21.785 0.932 1.00 57.72 300 ILE A C 1
ATOM 2316 O O . ILE A 1 300 ? -1.404 21.105 -0.052 1.00 57.72 300 ILE A O 1
ATOM 2320 N N . CYS A 1 301 ? -1.964 21.986 1.934 1.00 62.16 301 CYS A N 1
ATOM 2321 C CA . CYS A 1 301 ? -3.376 21.643 1.868 1.00 62.16 301 CYS A CA 1
ATOM 2322 C C . CYS A 1 301 ? -4.013 22.248 0.611 1.00 62.16 301 CYS A C 1
ATOM 2324 O O . CYS A 1 301 ? -3.869 23.448 0.353 1.00 62.16 301 CYS A O 1
ATOM 2326 N N . ALA A 1 302 ? -4.788 21.459 -0.135 1.00 51.28 302 ALA A N 1
ATOM 2327 C CA . ALA A 1 302 ? -5.600 21.966 -1.234 1.00 51.28 302 ALA A CA 1
ATOM 2328 C C . ALA A 1 302 ? -6.686 22.917 -0.686 1.00 51.28 302 ALA A C 1
ATOM 2330 O O . ALA A 1 302 ? -7.770 22.474 -0.322 1.00 51.28 302 ALA A O 1
ATOM 2331 N N . SER A 1 303 ? -6.352 24.205 -0.524 1.00 48.53 303 SER A N 1
ATOM 2332 C CA . SER A 1 303 ? -7.258 25.362 -0.316 1.00 48.53 303 SER A CA 1
ATOM 2333 C C . SER A 1 303 ? -6.557 26.644 0.184 1.00 48.53 303 SER A C 1
ATOM 2335 O O . SER A 1 303 ? -7.236 27.636 0.437 1.00 48.53 303 SER A O 1
ATOM 2337 N N . GLY A 1 304 ? -5.224 26.686 0.331 1.00 45.16 304 GLY A N 1
ATOM 2338 C CA . GLY A 1 304 ? -4.555 27.852 0.940 1.00 45.16 304 GLY A CA 1
ATOM 2339 C C . GLY A 1 304 ? -4.713 27.917 2.467 1.00 45.16 304 GLY A C 1
ATOM 2340 O O . GLY A 1 304 ? -4.427 28.944 3.083 1.00 45.16 304 GLY A O 1
ATOM 2341 N N . ALA A 1 305 ? -5.162 26.816 3.072 1.00 46.91 305 ALA A N 1
ATOM 2342 C CA . ALA A 1 305 ? -5.116 26.577 4.504 1.00 46.91 305 ALA A CA 1
ATOM 2343 C C . ALA A 1 305 ? -3.668 26.383 4.987 1.00 46.91 305 ALA A C 1
ATOM 2345 O O . ALA A 1 305 ? -2.816 25.849 4.278 1.00 46.91 305 ALA A O 1
ATOM 2346 N N . ASN A 1 306 ? -3.395 26.820 6.212 1.00 52.19 306 ASN A N 1
ATOM 2347 C CA . ASN A 1 306 ? -2.135 26.575 6.906 1.00 52.19 306 ASN A CA 1
ATOM 2348 C C . ASN A 1 306 ? -1.923 25.068 7.165 1.00 52.19 306 ASN A C 1
ATOM 2350 O O . ASN A 1 306 ? -2.871 24.339 7.441 1.00 52.19 306 ASN A O 1
ATOM 2354 N N . THR A 1 307 ? -0.666 24.614 7.119 1.00 51.53 307 TH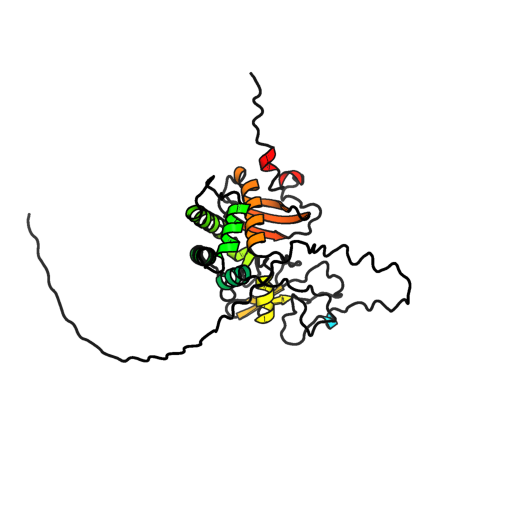R A N 1
ATOM 2355 C CA . THR A 1 307 ? -0.234 23.199 7.225 1.00 51.53 307 THR A CA 1
ATOM 2356 C C . THR A 1 307 ? -0.778 22.450 8.451 1.00 51.53 307 THR A C 1
ATOM 2358 O O . THR A 1 307 ? -0.980 21.241 8.398 1.00 51.53 307 THR A O 1
ATOM 2361 N N . VAL A 1 308 ? -1.110 23.164 9.533 1.00 55.03 308 VAL A N 1
ATOM 2362 C CA . VAL A 1 308 ? -1.719 22.609 10.758 1.00 55.03 308 VAL A CA 1
ATOM 2363 C C . VAL A 1 308 ? -3.079 21.939 10.495 1.00 55.03 308 VAL A C 1
ATOM 2365 O O . VAL A 1 308 ? -3.445 21.014 11.217 1.00 55.03 308 VAL A O 1
ATOM 2368 N N . GLN A 1 309 ? -3.823 22.359 9.463 1.00 60.97 309 GLN A N 1
ATOM 2369 C CA . GLN A 1 309 ? -5.160 21.827 9.159 1.00 60.97 309 GLN A CA 1
ATOM 2370 C C . GLN A 1 309 ? -5.168 20.487 8.410 1.00 60.97 309 GLN A C 1
ATOM 2372 O O . GLN A 1 309 ? -6.228 19.872 8.317 1.00 60.97 309 GLN A O 1
ATOM 2377 N N . CYS A 1 310 ? -4.033 20.003 7.901 1.00 73.56 310 CYS A N 1
ATOM 2378 C CA . CYS A 1 310 ? -3.987 18.720 7.188 1.00 73.56 310 CYS A CA 1
ATOM 2379 C C . CYS A 1 310 ? -3.236 17.624 7.926 1.00 73.56 310 CYS A C 1
ATOM 2381 O O . CYS A 1 310 ? -3.068 16.557 7.358 1.00 73.56 310 CYS A O 1
ATOM 2383 N N . ASP A 1 311 ? -2.799 17.834 9.162 1.00 82.38 311 ASP A N 1
ATOM 2384 C CA . ASP A 1 311 ? -2.232 16.748 9.959 1.00 82.38 311 ASP A CA 1
ATOM 2385 C C . ASP A 1 311 ? -3.345 15.776 10.367 1.00 82.38 311 ASP A C 1
ATOM 2387 O O . ASP A 1 311 ? -4.323 16.177 11.006 1.00 82.38 311 ASP A O 1
ATOM 2391 N N . CYS A 1 312 ? -3.202 14.501 10.004 1.00 81.50 312 CYS A N 1
ATOM 2392 C CA . CYS A 1 312 ? -4.179 13.476 10.353 1.00 81.50 312 CYS A CA 1
ATOM 2393 C C . CYS A 1 312 ? -4.360 13.357 11.881 1.00 81.50 312 CYS A C 1
ATOM 2395 O O . CYS A 1 312 ? -5.450 13.025 12.336 1.00 81.50 312 CYS A O 1
ATOM 2397 N N . MET A 1 313 ? -3.330 13.655 12.684 1.00 78.38 313 MET A N 1
ATOM 2398 C CA . MET A 1 313 ? -3.327 13.436 14.136 1.00 78.38 313 MET A CA 1
ATOM 2399 C C . MET A 1 313 ? -3.775 14.652 14.961 1.00 78.38 313 MET A C 1
ATOM 2401 O O . MET A 1 313 ? -4.278 14.474 16.073 1.00 78.38 313 MET A O 1
ATOM 2405 N N . ASN A 1 314 ? -3.692 15.879 14.430 1.00 67.19 314 ASN A N 1
ATOM 2406 C CA . ASN A 1 314 ? -4.099 17.097 15.160 1.00 67.19 314 ASN A CA 1
ATOM 2407 C C . ASN A 1 314 ? -5.603 17.150 15.486 1.00 67.19 314 ASN A C 1
ATOM 2409 O O . ASN A 1 314 ? -6.043 17.934 16.332 1.00 67.19 314 ASN A O 1
ATOM 2413 N N . TYR A 1 315 ? -6.406 16.297 14.856 1.00 55.06 315 TYR A N 1
ATOM 2414 C CA . TYR A 1 315 ? -7.841 16.201 15.103 1.00 55.06 315 TYR A CA 1
ATOM 2415 C C . TYR A 1 315 ? -8.205 15.488 16.412 1.00 55.06 315 TYR A C 1
ATOM 2417 O O . TYR A 1 315 ? -9.309 15.688 16.918 1.00 55.06 315 TYR A O 1
ATOM 2425 N N . LEU A 1 316 ? -7.284 14.720 17.004 1.00 51.66 316 LEU A N 1
ATOM 2426 C CA . LEU A 1 316 ? -7.524 14.032 18.277 1.00 51.66 316 LEU A CA 1
ATOM 2427 C C . LEU A 1 316 ? -7.335 14.960 19.491 1.00 51.66 316 LEU A C 1
ATOM 2429 O O . LEU A 1 316 ? -8.004 14.788 20.511 1.00 51.66 316 LEU A O 1
ATOM 2433 N N . GLU A 1 317 ? -6.483 15.986 19.390 1.00 48.34 317 GLU A N 1
ATOM 2434 C CA . GLU A 1 317 ? -6.167 16.875 20.522 1.00 48.34 317 GLU A CA 1
ATOM 2435 C C . GLU A 1 317 ? -7.129 18.071 20.667 1.00 48.34 317 GLU A C 1
ATOM 2437 O O . GLU A 1 317 ? -7.306 18.603 21.766 1.00 48.34 317 GLU A O 1
ATOM 2442 N N . GLY A 1 318 ? -7.827 18.464 19.596 1.00 44.00 318 GLY A N 1
ATOM 2443 C CA . GLY A 1 318 ? -8.787 19.580 19.607 1.00 44.00 318 GLY A CA 1
ATOM 2444 C C . GLY A 1 318 ? -10.145 19.280 20.265 1.00 44.00 318 GLY A C 1
ATOM 2445 O O . GLY A 1 318 ? -10.998 20.163 20.345 1.00 44.00 318 GLY A O 1
ATOM 2446 N N . GLY A 1 319 ? -10.362 18.044 20.726 1.00 39.72 319 GLY A N 1
ATOM 2447 C CA . GLY A 1 319 ? -11.676 17.496 21.070 1.00 39.72 319 GLY A CA 1
ATOM 2448 C C . GLY A 1 319 ? -12.018 17.369 22.555 1.00 39.72 319 GLY A C 1
ATOM 2449 O O . GLY A 1 319 ? -12.994 16.694 22.870 1.00 39.72 319 GLY A O 1
ATOM 2450 N N . LYS A 1 320 ? -11.293 17.994 23.496 1.00 36.38 320 LYS A N 1
ATOM 2451 C CA . LYS A 1 320 ? -11.881 18.209 24.833 1.00 36.38 320 LYS A CA 1
ATOM 2452 C C . LYS A 1 320 ? -12.858 19.382 24.734 1.00 36.38 320 LYS A C 1
ATOM 2454 O O . LYS A 1 320 ? -12.397 20.510 24.545 1.00 36.38 320 LYS A O 1
ATOM 2459 N N . PRO A 1 321 ? -14.180 19.180 24.907 1.00 37.50 321 PRO A N 1
ATOM 2460 C CA . PRO A 1 321 ? -15.088 20.301 25.039 1.00 37.50 321 PRO A CA 1
ATOM 2461 C C . PRO A 1 321 ? -14.655 21.059 26.290 1.00 37.50 321 PRO A C 1
ATOM 2463 O O . PRO A 1 321 ? -14.765 20.565 27.413 1.00 37.50 321 PRO A O 1
ATOM 2466 N N . THR A 1 322 ? -14.132 22.267 26.109 1.00 35.28 322 THR A N 1
ATOM 2467 C CA . THR A 1 322 ? -14.092 23.223 27.205 1.00 35.28 322 THR A CA 1
ATOM 2468 C C . THR A 1 322 ? -15.546 23.528 27.527 1.00 35.28 322 THR A C 1
ATOM 2470 O O . THR A 1 322 ? -16.219 24.254 26.798 1.00 35.28 322 THR A O 1
ATOM 2473 N N . LEU A 1 323 ? -16.055 22.922 28.602 1.00 37.69 323 LEU A N 1
ATOM 2474 C CA . LEU A 1 323 ? -17.280 23.358 29.258 1.00 37.69 323 LEU A CA 1
ATOM 2475 C C . LEU A 1 323 ? -17.090 24.836 29.614 1.00 37.69 323 LEU A C 1
ATOM 2477 O O . LEU A 1 323 ? -16.502 25.176 30.641 1.00 37.69 323 LEU A O 1
ATOM 2481 N N . ARG A 1 324 ? -17.542 25.734 28.735 1.00 36.22 324 ARG A N 1
ATOM 2482 C CA . ARG A 1 324 ? -17.764 27.127 29.101 1.00 36.22 324 ARG A CA 1
ATOM 2483 C C . ARG A 1 324 ? -18.948 27.124 30.053 1.00 36.22 324 ARG A C 1
ATOM 2485 O O . ARG A 1 324 ? -20.079 26.897 29.635 1.00 36.22 324 ARG A O 1
ATOM 2492 N N . GLY A 1 325 ? -18.647 27.317 31.333 1.00 42.56 325 GLY A N 1
ATOM 2493 C CA . GLY A 1 325 ? -19.651 27.578 32.350 1.00 42.56 325 GLY A CA 1
ATOM 2494 C C . GLY A 1 325 ? -20.498 28.785 31.952 1.00 42.56 325 GLY A C 1
ATOM 2495 O O . GLY A 1 325 ? -19.961 29.849 31.634 1.00 42.56 325 GLY A O 1
ATOM 2496 N N . HIS A 1 326 ? -21.808 28.577 31.972 1.00 37.97 326 HIS A N 1
ATOM 2497 C CA . HIS A 1 326 ? -22.814 29.611 32.155 1.00 37.97 326 HIS A CA 1
ATOM 2498 C C . HIS A 1 326 ? -23.420 29.431 33.543 1.00 37.97 326 HIS A C 1
ATOM 2500 O O . HIS A 1 326 ? -23.606 28.258 33.943 1.00 37.97 326 HIS A O 1
#

Foldseek 3Di:
DDDDDDDDDDDDDDDDDDDDDDDDDDDDDDDDDDDDDDDDDDQPPVPDPPPPVPPDDDDPDPPPFQWVVLQDDPDLQATAQADDPVNPSAPHHHADDAALLLVLLQVQLPDQQDQGALVSQLVSCVDPSCVVLLVVLCVLLCNDLPDHVPPSVVSSSLLSQACPVQSASCQAPRWHDDPAAIHHNQESSNSVVCRVVSFKHADCPPPGGSVVVVFRAWMWGAHVVGDIDTHPDRHRQHDSDGPSVQSNQQSLLCVLQQVVQPFQDWAWAWEQDPSGWIKIWTAHHSYTNYITTDPPPQDDGVPNDHSCVRHSNNSVVVPDPPPPDD

InterPro domains:
  IPR029501 Bacterial EndoU nuclease [PF14436] (168-294)
  IPR037227 Endoribonuclease EndoU-like [SSF142877] (120-295)

Organism: NCBI:txid1248439

pLDDT: mean 74.93, std 24.95, range [28.0, 98.81]